Protein AF-A0A956A9C6-F1 (afdb_monomer)

Mean predicted aligned error: 15.11 Å

Secondary structure (DSSP, 8-state):
-HHHHTT--SSEEEEEEETTTTEEEEEEHHHHHHH-------TT----EEEEEEEETT-HHHHHHHHHHTT-EES-HHHHHHHHHTHHHHHHHHHHHH-SS---TTHHHHHH-HHHHHHHHHHHHHHTTS-TTTHHHHHHHHHHHHHHHHHHHHTT--HHHHHHHSS-HHHHHHHHHS-SSHHHHHHHTTTTTT-EEETTEEE--HHHHHHHHHHHHHHHHHHT-HHHHHHHHHHHHHHHHHHTTBHHHHHHHHT--------------------

Foldseek 3Di:
DVCVVVVVDDFFWKWKQWPVVLWIWIDTSVCCVPPNDDDDADVPDDTDIDDIDTGHPPDCLRVVLNVVCVGPTHNDPVLSSLCSVLVQLVVLLVCLLPDLDDDLPPSLCSNQNPVLSVQQVVQLVVLNPADSLLSSLSNLLSSLCSCALPNVVSSVPDPLSSLLRVEDPLLSVLLSHFDLDPVRSCVSCCVQQVFDDDPNFTFGHPSNQLNNLSSQLVSCCSVPNNVVSVVVSVQLVVLSVVQVRTPQSSCVSVVNHDPDPPPPDDDDPPDDDDD

pLDDT: mean 72.92, std 15.58, range [35.78, 95.31]

Radius of gyration: 27.61 Å; Cα contacts (8 Å, |Δi|>4): 360; chains: 1; bounding box: 86×33×90 Å

Nearest PDB structures (foldseek):
  9axf-assembly1_Q  TM=1.440E-01  e=8.342E+00  Homo sapiens

Structure (mmCIF, N/CA/C/O backbone):
data_AF-A0A956A9C6-F1
#
_entry.id   AF-A0A956A9C6-F1
#
loop_
_atom_site.group_PDB
_atom_site.id
_atom_site.type_symbol
_atom_site.label_atom_id
_atom_site.label_alt_id
_atom_site.label_comp_id
_atom_site.label_asym_id
_atom_site.label_entity_id
_atom_site.label_seq_id
_atom_site.pdbx_PDB_ins_code
_atom_site.Cartn_x
_atom_site.Cartn_y
_atom_site.Cartn_z
_atom_site.occupancy
_atom_site.B_iso_or_equiv
_atom_site.auth_seq_id
_atom_site.auth_comp_id
_atom_site.auth_asym_id
_atom_site.auth_atom_id
_atom_site.pdbx_PDB_model_num
ATOM 1 N N . PRO A 1 1 ? 16.034 4.009 -40.720 1.00 66.00 1 PRO A N 1
ATOM 2 C CA . PRO A 1 1 ? 16.070 2.988 -39.645 1.00 66.00 1 PRO A CA 1
ATOM 3 C C . PRO A 1 1 ? 14.788 3.086 -38.814 1.00 66.00 1 PRO A C 1
ATOM 5 O O . PRO A 1 1 ? 14.230 4.178 -38.748 1.00 66.00 1 PRO A O 1
ATOM 8 N N . LEU A 1 2 ? 14.301 1.990 -38.220 1.00 68.00 2 LEU A N 1
ATOM 9 C CA . LEU A 1 2 ? 13.090 2.009 -37.379 1.00 68.00 2 LEU A CA 1
ATOM 10 C C . LEU A 1 2 ? 13.224 3.008 -36.217 1.00 68.00 2 LEU A C 1
ATOM 12 O O . LEU A 1 2 ? 12.281 3.730 -35.917 1.00 68.00 2 LEU A O 1
ATOM 16 N N . ALA A 1 3 ? 14.422 3.093 -35.633 1.00 67.94 3 ALA A N 1
ATOM 17 C CA . ALA A 1 3 ? 14.747 4.034 -34.568 1.00 67.94 3 ALA A CA 1
ATOM 18 C C . ALA A 1 3 ? 14.573 5.504 -34.995 1.00 67.94 3 ALA A C 1
ATOM 20 O O . ALA A 1 3 ? 13.846 6.239 -34.336 1.00 67.94 3 ALA A O 1
ATOM 21 N N . ASP A 1 4 ? 15.135 5.906 -36.141 1.00 70.88 4 ASP A N 1
ATOM 22 C CA . ASP A 1 4 ? 15.010 7.280 -36.657 1.00 70.88 4 ASP A CA 1
ATOM 23 C C . ASP A 1 4 ? 13.560 7.654 -36.997 1.00 70.88 4 ASP A C 1
ATOM 25 O O . ASP A 1 4 ? 13.133 8.780 -36.761 1.00 70.88 4 ASP A O 1
ATOM 29 N N . ALA A 1 5 ? 12.784 6.705 -37.534 1.00 73.31 5 ALA A N 1
ATOM 30 C CA . ALA A 1 5 ? 11.383 6.927 -37.895 1.00 73.31 5 ALA A CA 1
ATOM 31 C C . ALA A 1 5 ? 10.466 7.089 -36.670 1.00 73.31 5 ALA A C 1
ATOM 33 O O . ALA A 1 5 ? 9.416 7.718 -36.771 1.00 73.31 5 ALA A O 1
ATOM 34 N N . LEU A 1 6 ? 10.864 6.523 -35.529 1.00 70.88 6 LEU A N 1
ATOM 35 C CA . LEU A 1 6 ? 10.133 6.577 -34.263 1.00 70.88 6 LEU A CA 1
ATOM 36 C C . LEU A 1 6 ? 10.730 7.591 -33.270 1.00 70.88 6 LEU A C 1
ATOM 38 O O . LEU A 1 6 ? 10.252 7.687 -32.144 1.00 70.88 6 LEU A O 1
ATOM 42 N N . GLY A 1 7 ? 11.770 8.337 -33.663 1.00 70.00 7 GLY A N 1
ATOM 43 C CA . GLY A 1 7 ? 12.455 9.290 -32.783 1.00 70.00 7 GLY A CA 1
ATOM 44 C C . GLY A 1 7 ? 13.178 8.639 -31.597 1.00 70.00 7 GLY A C 1
ATOM 45 O O . GLY A 1 7 ? 13.434 9.301 -30.596 1.00 70.00 7 GLY A O 1
ATOM 46 N N . LEU A 1 8 ? 13.501 7.346 -31.690 1.00 69.88 8 LEU A N 1
ATOM 47 C CA . LEU A 1 8 ? 14.145 6.559 -30.636 1.00 69.88 8 LEU A CA 1
ATOM 48 C C . LEU A 1 8 ? 15.664 6.778 -30.695 1.00 69.88 8 LEU A C 1
ATOM 50 O O . LEU A 1 8 ? 16.415 5.908 -31.131 1.00 69.88 8 LEU A O 1
ATOM 54 N N . GLY A 1 9 ? 16.114 7.978 -30.339 1.00 59.31 9 GLY A N 1
ATOM 55 C CA . GLY A 1 9 ? 17.533 8.330 -30.301 1.00 59.31 9 GLY A CA 1
ATOM 56 C C . GLY A 1 9 ? 18.092 8.258 -28.884 1.00 59.31 9 GLY A C 1
ATOM 57 O O . GLY A 1 9 ? 17.606 8.964 -28.008 1.00 59.31 9 GLY A O 1
ATOM 58 N N . GLY A 1 10 ? 19.141 7.458 -28.670 1.00 70.62 10 GLY A N 1
ATOM 59 C CA . GLY A 1 10 ? 19.944 7.498 -27.443 1.00 70.62 10 GLY A CA 1
ATOM 60 C C . GLY A 1 10 ? 20.235 6.140 -26.809 1.00 70.62 10 GLY A C 1
ATOM 61 O O . GLY A 1 10 ? 19.777 5.092 -27.270 1.00 70.62 10 GLY A O 1
ATOM 62 N N . ASP A 1 11 ? 21.014 6.182 -25.731 1.00 82.00 11 ASP A N 1
ATOM 63 C CA . ASP A 1 11 ? 21.209 5.054 -24.826 1.00 82.00 11 ASP A CA 1
ATOM 64 C C . ASP A 1 11 ? 20.029 5.012 -23.844 1.00 82.00 11 ASP A C 1
ATOM 66 O O . ASP A 1 11 ? 19.700 6.013 -23.207 1.00 82.00 11 ASP A O 1
ATOM 70 N N . GLY A 1 12 ? 19.339 3.870 -23.785 1.00 88.56 12 GLY A N 1
ATOM 71 C CA . GLY A 1 12 ? 18.100 3.723 -23.023 1.00 88.56 12 GLY A CA 1
ATOM 72 C C . GLY A 1 12 ? 17.277 2.506 -23.430 1.00 88.56 12 GLY A C 1
ATOM 73 O O . GLY A 1 12 ? 17.740 1.604 -24.145 1.00 88.56 12 GLY A O 1
ATOM 74 N N . PHE A 1 13 ? 16.028 2.509 -22.984 1.00 92.12 13 PHE A N 1
ATOM 75 C CA . PHE A 1 13 ? 15.029 1.495 -23.270 1.00 92.12 13 PHE A CA 1
ATOM 76 C C . PHE A 1 13 ? 13.861 2.073 -24.053 1.00 92.12 13 PHE A C 1
ATOM 78 O O . PHE A 1 13 ? 13.575 3.265 -24.046 1.00 92.12 13 PHE A O 1
ATOM 85 N N . VAL A 1 14 ? 13.164 1.184 -24.737 1.00 92.69 14 VAL A N 1
ATOM 86 C CA . VAL A 1 14 ? 11.902 1.458 -25.397 1.00 92.69 14 VAL A CA 1
ATOM 87 C C . VAL A 1 14 ? 10.876 0.546 -24.757 1.00 92.69 14 VAL A C 1
ATOM 89 O O . VAL A 1 14 ? 11.015 -0.681 -24.805 1.00 92.69 14 VAL A O 1
ATOM 92 N N . ALA A 1 15 ? 9.872 1.155 -24.140 1.00 93.81 15 ALA A N 1
ATOM 93 C CA . ALA A 1 15 ? 8.675 0.466 -23.708 1.00 93.81 15 ALA A CA 1
ATOM 94 C C . ALA A 1 15 ? 7.678 0.431 -24.863 1.00 93.81 15 ALA A C 1
ATOM 96 O O . ALA A 1 15 ? 7.426 1.444 -25.513 1.00 93.81 15 ALA A O 1
ATOM 97 N N . LEU A 1 16 ? 7.122 -0.744 -25.121 1.00 93.38 16 LEU A N 1
ATOM 98 C CA . LEU A 1 16 ? 6.116 -0.971 -26.151 1.00 93.38 16 LEU A CA 1
ATOM 99 C C . LEU A 1 16 ? 4.996 -1.831 -25.577 1.00 93.38 16 LEU A C 1
ATOM 101 O O . LEU A 1 16 ? 5.262 -2.838 -24.918 1.00 93.38 16 LEU A O 1
ATOM 105 N N . TYR A 1 17 ? 3.756 -1.430 -25.828 1.00 95.31 17 TYR A N 1
ATOM 106 C CA . TYR A 1 17 ? 2.580 -2.147 -25.361 1.00 95.31 17 TYR A CA 1
ATOM 107 C C . TYR A 1 17 ? 2.166 -3.197 -26.391 1.00 95.31 17 TYR A C 1
ATOM 109 O O . TYR A 1 17 ? 1.817 -2.866 -27.524 1.00 95.31 17 TYR A O 1
ATOM 117 N N . GLU A 1 18 ? 2.221 -4.474 -26.024 1.00 94.81 18 GLU A N 1
ATOM 118 C CA . GLU A 1 18 ? 1.712 -5.569 -26.844 1.00 94.81 18 GLU A CA 1
ATOM 119 C C . GLU A 1 18 ? 0.225 -5.770 -26.539 1.00 94.81 18 GLU A C 1
ATOM 121 O O . GLU A 1 18 ? -0.162 -6.221 -25.460 1.00 94.81 18 GLU A O 1
ATOM 126 N N . HIS A 1 19 ? -0.617 -5.394 -27.497 1.00 94.44 19 HIS A N 1
ATOM 127 C CA . HIS A 1 19 ? -2.057 -5.280 -27.306 1.00 94.44 19 HIS A CA 1
ATOM 128 C C . HIS A 1 19 ? -2.761 -6.635 -27.161 1.00 94.44 19 HIS A C 1
ATOM 130 O O . HIS A 1 19 ? -3.764 -6.723 -26.459 1.00 94.44 19 HIS A O 1
ATOM 136 N N . VAL A 1 20 ? -2.260 -7.696 -27.802 1.00 91.69 20 VAL A N 1
ATOM 137 C CA . VAL A 1 20 ? -2.923 -9.011 -27.788 1.00 91.69 20 VAL A CA 1
ATOM 138 C C . VAL A 1 20 ? -2.792 -9.692 -26.420 1.00 91.69 20 VAL A C 1
ATOM 140 O O . VAL A 1 20 ? -3.719 -10.362 -25.970 1.00 91.69 20 VAL A O 1
ATOM 143 N N . ARG A 1 21 ? -1.659 -9.504 -25.741 1.00 87.50 21 ARG A N 1
ATOM 144 C CA . ARG A 1 21 ? -1.340 -10.025 -24.404 1.00 87.50 21 ARG A CA 1
ATOM 145 C C . ARG A 1 21 ? -1.629 -9.011 -23.299 1.00 87.50 21 ARG A C 1
ATOM 147 O O . ARG A 1 21 ? -1.709 -9.392 -22.135 1.00 87.50 21 ARG A O 1
ATOM 154 N N . GLY A 1 22 ? -1.782 -7.738 -23.653 1.00 92.25 22 GLY A N 1
ATOM 155 C CA . GLY A 1 22 ? -1.997 -6.648 -22.710 1.00 92.25 22 GLY A CA 1
ATOM 156 C C . GLY A 1 22 ? -0.784 -6.393 -21.817 1.00 92.25 22 GLY A C 1
ATOM 157 O O . GLY A 1 22 ? -0.945 -6.135 -20.626 1.00 92.25 22 GLY A O 1
ATOM 158 N N . GLU A 1 23 ? 0.425 -6.517 -22.363 1.00 94.75 23 GLU A N 1
ATOM 159 C CA . GLU A 1 23 ? 1.684 -6.437 -21.617 1.00 94.75 23 GLU A CA 1
ATOM 160 C C . GLU A 1 23 ? 2.589 -5.335 -22.182 1.00 94.75 23 GLU A C 1
ATOM 162 O O . GLU A 1 23 ? 2.782 -5.215 -23.389 1.00 94.75 23 GLU A O 1
ATOM 167 N N . TRP A 1 24 ? 3.222 -4.576 -21.298 1.00 95.00 24 TRP A N 1
ATOM 168 C CA . TRP A 1 24 ? 4.357 -3.717 -21.599 1.00 95.00 24 TRP A CA 1
ATOM 169 C C . TRP A 1 24 ? 5.633 -4.531 -21.688 1.00 95.00 24 TRP A C 1
ATOM 171 O O . TRP A 1 24 ? 5.942 -5.324 -20.801 1.00 95.00 24 TRP A O 1
ATOM 181 N N . ILE A 1 25 ? 6.407 -4.299 -22.738 1.00 94.38 25 ILE A N 1
ATOM 182 C CA . ILE A 1 25 ? 7.670 -4.982 -22.988 1.00 94.38 25 ILE A CA 1
ATOM 183 C C . ILE A 1 25 ? 8.782 -3.938 -23.050 1.00 94.38 25 ILE A C 1
ATOM 185 O O . ILE A 1 25 ? 8.633 -2.913 -23.710 1.00 94.38 25 ILE A O 1
ATOM 189 N N . LEU A 1 26 ? 9.911 -4.224 -22.399 1.00 93.69 26 LEU A N 1
ATOM 190 C CA . LEU A 1 26 ? 11.115 -3.394 -22.462 1.00 93.69 26 LEU A CA 1
ATOM 191 C C . LEU A 1 26 ? 12.128 -3.974 -23.450 1.00 93.69 26 LEU A C 1
ATOM 193 O O . LEU A 1 26 ? 12.412 -5.178 -23.450 1.00 93.69 26 LEU A O 1
ATOM 197 N N . ARG A 1 27 ? 12.692 -3.115 -24.298 1.00 91.00 27 ARG A N 1
ATOM 198 C CA . ARG A 1 27 ? 13.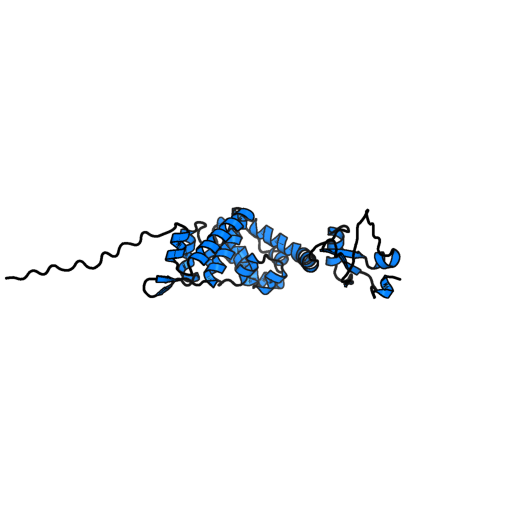786 -3.449 -25.220 1.00 91.00 27 ARG A CA 1
ATOM 199 C C . ARG A 1 27 ? 14.841 -2.362 -25.194 1.00 91.00 27 ARG A C 1
ATOM 201 O O . ARG A 1 27 ? 14.507 -1.192 -25.068 1.00 91.00 27 ARG A O 1
ATOM 208 N N . HIS A 1 28 ? 16.105 -2.730 -25.355 1.00 90.12 28 HIS A N 1
ATOM 209 C CA . HIS A 1 28 ? 17.155 -1.729 -25.499 1.00 90.12 28 HIS A CA 1
ATOM 210 C C . HIS A 1 28 ? 16.969 -0.950 -26.804 1.00 90.12 28 HIS A C 1
ATOM 212 O O . HIS A 1 28 ? 16.814 -1.546 -27.873 1.00 90.12 28 HIS A O 1
ATOM 218 N N . ALA A 1 29 ? 17.040 0.381 -26.730 1.00 89.56 29 ALA A N 1
ATOM 219 C CA . ALA A 1 29 ? 16.903 1.247 -27.900 1.00 89.56 29 ALA A CA 1
ATOM 220 C C . ALA A 1 29 ? 17.969 0.932 -28.963 1.00 89.56 29 ALA A C 1
ATOM 222 O O . ALA A 1 29 ? 17.653 0.812 -30.147 1.00 89.56 29 ALA A O 1
ATOM 223 N N . ARG A 1 30 ? 19.212 0.676 -28.529 1.00 86.75 30 ARG A N 1
ATOM 224 C CA . ARG A 1 30 ? 20.316 0.264 -29.408 1.00 86.75 30 ARG A CA 1
ATOM 225 C C . ARG A 1 30 ? 20.054 -1.078 -30.097 1.00 86.75 30 ARG A C 1
ATOM 227 O O . ARG A 1 30 ? 20.306 -1.210 -31.287 1.00 86.75 30 ARG A O 1
ATOM 234 N N . GLU A 1 31 ? 19.493 -2.058 -29.387 1.00 86.69 31 GLU A N 1
ATOM 235 C CA . GLU A 1 31 ? 19.146 -3.351 -29.991 1.00 86.69 31 GLU A CA 1
ATOM 236 C C . GLU A 1 31 ? 18.090 -3.185 -31.091 1.00 86.69 31 GLU A C 1
ATOM 238 O O . GLU A 1 31 ? 18.240 -3.746 -32.176 1.00 86.69 31 GLU A O 1
ATOM 243 N N . LEU A 1 32 ? 17.059 -2.369 -30.847 1.00 87.44 32 LEU A N 1
ATOM 244 C CA . LEU A 1 32 ? 16.031 -2.061 -31.845 1.00 87.44 32 LEU A CA 1
ATOM 245 C C . LEU A 1 32 ? 16.586 -1.275 -33.040 1.00 87.44 32 LEU A C 1
ATOM 247 O O . LEU A 1 32 ? 16.139 -1.495 -34.167 1.00 87.44 32 LEU A O 1
ATOM 251 N N . ALA A 1 33 ? 17.547 -0.377 -32.820 1.00 85.00 33 ALA A N 1
ATOM 252 C CA . ALA A 1 33 ? 18.197 0.378 -33.886 1.00 85.00 33 ALA A CA 1
ATOM 253 C C . ALA A 1 33 ? 19.072 -0.520 -34.777 1.00 85.00 33 ALA A C 1
ATOM 255 O O . ALA A 1 33 ? 18.975 -0.444 -36.003 1.00 85.00 33 ALA A O 1
ATOM 256 N N . ASP A 1 34 ? 19.869 -1.398 -34.161 1.00 85.31 34 ASP A N 1
ATOM 257 C CA . ASP A 1 34 ? 20.856 -2.232 -34.853 1.00 85.31 34 ASP A CA 1
ATOM 258 C C . ASP A 1 34 ? 20.237 -3.483 -35.492 1.00 85.31 34 ASP A C 1
ATOM 260 O O . ASP A 1 34 ? 20.638 -3.901 -36.579 1.00 85.31 34 ASP A O 1
ATOM 264 N N . ARG A 1 35 ? 19.276 -4.119 -34.809 1.00 85.94 35 ARG A N 1
ATOM 265 C CA . ARG A 1 35 ? 18.711 -5.427 -35.194 1.00 85.94 35 ARG A CA 1
ATOM 266 C C . ARG A 1 35 ? 17.241 -5.368 -35.600 1.00 85.94 35 ARG A C 1
ATOM 268 O O . ARG A 1 35 ? 16.720 -6.356 -36.117 1.00 85.94 35 ARG A O 1
ATOM 275 N N . GLY A 1 36 ? 16.581 -4.228 -35.403 1.00 85.50 36 GLY A N 1
ATOM 276 C CA . GLY A 1 36 ? 15.144 -4.093 -35.617 1.00 85.50 36 GLY A CA 1
ATOM 277 C C . GLY A 1 36 ? 14.313 -4.838 -34.569 1.00 85.50 36 GLY A C 1
ATOM 278 O O . GLY A 1 36 ? 14.825 -5.418 -33.612 1.00 85.50 36 GLY A O 1
ATOM 279 N N . LEU A 1 37 ? 12.993 -4.833 -34.757 1.00 86.56 37 LEU A N 1
ATOM 280 C CA . LEU A 1 37 ? 12.066 -5.576 -33.907 1.00 86.56 37 LEU A CA 1
ATOM 281 C C . LEU A 1 37 ? 11.939 -7.023 -34.403 1.00 86.56 37 LEU A C 1
ATOM 283 O O . LEU A 1 37 ? 11.365 -7.275 -35.463 1.00 86.56 37 LEU A O 1
ATOM 287 N N . HIS A 1 38 ? 12.440 -7.985 -33.625 1.00 84.19 38 HIS A N 1
ATOM 288 C CA . HIS A 1 38 ? 12.240 -9.403 -33.919 1.00 84.19 38 HIS A CA 1
ATOM 289 C C . HIS A 1 38 ? 10.884 -9.887 -33.398 1.00 84.19 38 HIS A C 1
ATOM 291 O O . HIS A 1 38 ? 10.614 -9.844 -32.196 1.00 84.19 38 HIS A O 1
ATOM 297 N N . VAL A 1 39 ? 10.056 -10.412 -34.300 1.00 84.06 39 VAL A N 1
ATOM 298 C CA . VAL A 1 39 ? 8.741 -10.971 -33.976 1.00 84.06 39 VAL A CA 1
ATOM 299 C C . VAL A 1 39 ? 8.681 -12.411 -34.472 1.00 84.06 39 VAL A C 1
ATOM 301 O O . VAL A 1 39 ? 8.917 -12.682 -35.648 1.00 84.06 39 VAL A O 1
ATOM 304 N N . ARG A 1 40 ? 8.354 -13.341 -33.572 1.00 85.06 40 ARG A N 1
ATOM 305 C CA . ARG A 1 40 ? 8.048 -14.732 -33.918 1.00 85.06 40 ARG A CA 1
ATOM 306 C C . ARG A 1 40 ? 6.552 -14.941 -33.754 1.00 85.06 40 ARG A C 1
ATOM 308 O O . ARG A 1 40 ? 6.033 -14.687 -32.672 1.00 85.06 40 ARG A O 1
ATOM 315 N N . LEU A 1 41 ? 5.903 -15.397 -34.818 1.00 89.25 41 LEU A N 1
ATOM 316 C CA . LEU A 1 41 ? 4.478 -15.703 -34.849 1.00 89.25 41 LEU A CA 1
ATOM 317 C C . LEU A 1 41 ? 4.294 -17.198 -35.107 1.00 89.25 41 LEU A C 1
ATOM 319 O O . LEU A 1 41 ? 4.935 -17.762 -35.998 1.00 89.25 41 LEU A O 1
ATOM 323 N N . GLY A 1 42 ? 3.437 -17.835 -34.320 1.00 88.81 42 GLY A N 1
ATOM 324 C CA . GLY A 1 42 ? 2.888 -19.152 -34.603 1.00 88.81 42 GLY A CA 1
ATOM 325 C C . GLY A 1 42 ? 1.746 -19.107 -35.629 1.00 88.81 42 GLY A C 1
ATOM 326 O O . GLY A 1 42 ? 1.382 -18.041 -36.135 1.00 88.81 42 GLY A O 1
ATOM 327 N N . PRO A 1 43 ? 1.148 -20.268 -35.953 1.00 89.56 43 PRO A N 1
ATOM 328 C CA . PRO A 1 43 ? -0.025 -20.334 -36.817 1.00 89.56 43 PRO A CA 1
ATOM 329 C C . PRO A 1 43 ? -1.180 -19.525 -36.218 1.00 89.56 43 PRO A C 1
ATOM 331 O O . PRO A 1 43 ? -1.542 -19.740 -35.064 1.00 89.56 43 PRO A O 1
ATOM 334 N N . TYR A 1 44 ? -1.766 -18.626 -37.014 1.00 89.38 44 TYR A N 1
ATOM 335 C CA . TYR A 1 44 ? -2.884 -17.759 -36.610 1.00 89.38 44 TYR A CA 1
ATOM 336 C C . TYR A 1 44 ? -2.580 -16.804 -35.440 1.00 89.38 44 TYR A C 1
ATOM 338 O O . TYR A 1 44 ? -3.504 -16.271 -34.831 1.00 89.38 44 TYR A O 1
ATOM 346 N N . GLU A 1 45 ? -1.303 -16.555 -35.134 1.00 91.19 45 GLU A N 1
ATOM 347 C CA . GLU A 1 45 ? -0.905 -15.573 -34.125 1.00 91.19 45 GLU A CA 1
ATOM 348 C C . GLU A 1 45 ? -0.817 -14.176 -34.751 1.00 91.19 45 GLU A C 1
ATOM 350 O O . GLU A 1 45 ? -0.213 -13.983 -35.808 1.00 91.19 45 GLU A O 1
ATOM 355 N N . ALA A 1 46 ? -1.396 -13.190 -34.071 1.00 90.19 46 ALA A N 1
ATOM 356 C CA . ALA A 1 46 ? -1.187 -11.778 -34.349 1.00 90.19 46 ALA A CA 1
ATOM 357 C C . ALA A 1 46 ? -0.443 -11.150 -33.171 1.00 90.19 46 ALA A C 1
ATOM 359 O O . ALA A 1 46 ? -0.649 -11.541 -32.024 1.00 90.19 46 ALA A O 1
ATOM 360 N N . ARG A 1 47 ? 0.408 -10.168 -33.462 1.00 91.69 47 ARG A N 1
ATOM 361 C CA . ARG A 1 47 ? 1.028 -9.308 -32.453 1.00 91.69 47 ARG A CA 1
ATOM 362 C C . ARG A 1 47 ? 0.901 -7.870 -32.890 1.00 91.69 47 ARG A C 1
ATOM 364 O O . ARG A 1 47 ? 1.157 -7.557 -34.054 1.00 91.69 47 ARG A O 1
ATOM 371 N N . VAL A 1 48 ? 0.494 -7.018 -31.964 1.00 92.88 48 VAL A N 1
ATOM 372 C CA . VAL A 1 48 ? 0.222 -5.608 -32.239 1.00 92.88 48 VAL A CA 1
ATOM 373 C C . VAL A 1 48 ? 0.929 -4.786 -31.176 1.00 92.88 48 VAL A C 1
ATOM 375 O O . VAL A 1 48 ? 0.614 -4.895 -29.998 1.00 92.88 48 VAL A O 1
ATOM 378 N N . TYR A 1 49 ? 1.894 -3.975 -31.607 1.00 92.69 49 TYR A N 1
ATOM 379 C CA . TYR A 1 49 ? 2.727 -3.163 -30.725 1.00 92.69 49 TYR A CA 1
ATOM 380 C C . TYR A 1 49 ? 2.343 -1.689 -30.834 1.00 92.69 49 TYR A C 1
ATOM 382 O O . TYR A 1 49 ? 2.504 -1.084 -31.896 1.00 92.69 49 TYR A O 1
ATOM 390 N N . LEU A 1 50 ? 1.853 -1.124 -29.736 1.00 92.19 50 LEU A N 1
ATOM 391 C CA . LEU A 1 50 ? 1.345 0.241 -29.615 1.00 92.19 50 LEU A CA 1
ATOM 392 C C . LEU A 1 50 ? 2.118 1.017 -28.538 1.00 92.19 50 LEU A C 1
ATOM 394 O O . LEU A 1 50 ? 2.999 0.468 -27.877 1.00 92.19 50 LEU A O 1
ATOM 398 N N . ASP A 1 51 ? 1.787 2.302 -28.396 1.00 91.25 51 ASP A N 1
ATOM 399 C CA . ASP A 1 51 ? 2.200 3.163 -27.279 1.00 91.25 51 ASP A CA 1
ATOM 400 C C . ASP A 1 51 ? 3.702 3.123 -26.972 1.00 91.25 51 ASP A C 1
ATOM 402 O O . ASP A 1 51 ? 4.130 2.893 -25.845 1.00 91.25 51 ASP A O 1
ATOM 406 N N . TRP A 1 52 ? 4.513 3.344 -28.005 1.00 90.75 52 TRP A N 1
ATOM 407 C CA . TRP A 1 52 ? 5.967 3.324 -27.902 1.00 90.75 52 TRP A CA 1
ATOM 408 C C . TRP A 1 52 ? 6.449 4.510 -27.064 1.00 90.75 52 TRP A C 1
ATOM 410 O O . TRP A 1 52 ? 6.135 5.661 -27.369 1.00 90.75 52 TRP A O 1
ATOM 420 N N . ARG A 1 53 ? 7.235 4.234 -26.023 1.00 89.75 53 ARG A N 1
ATOM 421 C CA . ARG A 1 53 ? 7.800 5.244 -25.120 1.00 89.75 53 ARG A CA 1
ATOM 422 C C . ARG A 1 53 ? 9.302 5.049 -25.015 1.00 89.75 53 ARG A C 1
ATOM 424 O O . ARG A 1 53 ? 9.766 3.936 -24.772 1.00 89.75 53 ARG A O 1
ATOM 431 N N . PHE A 1 54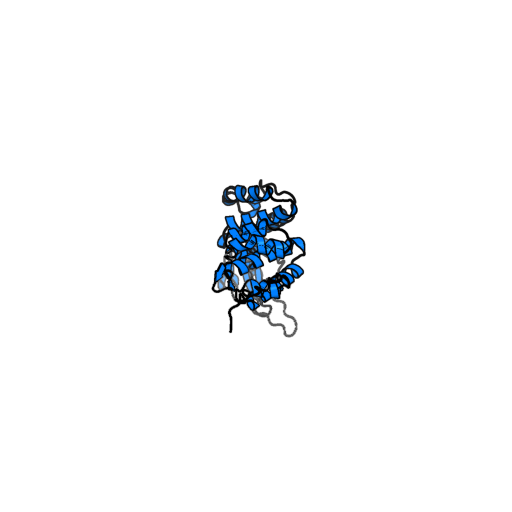 ? 10.055 6.127 -25.183 1.00 89.75 54 PHE A N 1
ATOM 432 C CA . PHE A 1 54 ? 11.486 6.126 -24.907 1.00 89.75 54 PHE A CA 1
ATOM 433 C C . PHE A 1 54 ? 11.727 6.379 -23.417 1.00 89.75 54 PHE A C 1
ATOM 435 O O . PHE A 1 54 ? 11.132 7.285 -22.837 1.00 89.75 54 PHE A O 1
ATOM 442 N N . LEU A 1 55 ? 12.592 5.567 -22.821 1.00 90.12 55 LEU A N 1
ATOM 443 C CA . LEU A 1 55 ? 12.998 5.614 -21.423 1.00 90.12 55 LEU A CA 1
ATOM 444 C C . LEU A 1 55 ? 14.518 5.827 -21.401 1.00 90.12 55 LEU A C 1
ATOM 446 O O . LEU A 1 55 ? 15.248 4.946 -21.866 1.00 90.12 55 LEU A O 1
ATOM 450 N N . PRO A 1 56 ? 15.015 6.986 -20.947 1.00 84.38 56 PRO A N 1
ATOM 451 C CA . PRO A 1 56 ? 16.441 7.274 -20.999 1.00 84.38 56 PRO A CA 1
ATOM 452 C C . PRO A 1 56 ? 17.245 6.400 -20.017 1.00 84.38 56 PRO A C 1
ATOM 454 O O . PRO A 1 56 ? 16.706 5.848 -19.061 1.00 84.38 56 PRO A O 1
ATOM 457 N N . ALA A 1 57 ? 18.540 6.209 -20.299 1.00 84.06 57 ALA A N 1
ATOM 458 C CA . ALA A 1 57 ? 19.446 5.376 -19.492 1.00 84.06 57 ALA A CA 1
ATOM 459 C C . ALA A 1 57 ? 20.004 6.061 -18.231 1.00 84.06 57 ALA A C 1
ATOM 461 O O . ALA A 1 57 ? 20.846 5.478 -17.558 1.00 84.06 57 ALA A O 1
ATOM 462 N N . ASP A 1 58 ? 19.601 7.296 -17.939 1.00 83.94 58 ASP A N 1
ATOM 463 C CA . ASP A 1 58 ? 20.006 8.027 -16.732 1.00 83.94 58 ASP A CA 1
ATOM 464 C C . ASP A 1 58 ? 19.383 7.458 -15.449 1.00 83.94 58 ASP A C 1
ATOM 466 O O . ASP A 1 58 ? 19.840 7.766 -14.350 1.00 83.94 58 ASP A O 1
ATOM 470 N N . ASP A 1 59 ? 18.384 6.592 -15.597 1.00 83.69 59 ASP A N 1
ATOM 471 C CA . ASP A 1 59 ? 17.717 5.892 -14.515 1.00 83.69 59 ASP A CA 1
ATOM 472 C C . ASP A 1 59 ? 18.014 4.381 -14.560 1.00 83.69 59 ASP A C 1
ATOM 474 O O . ASP A 1 59 ? 17.479 3.616 -15.376 1.00 83.69 59 ASP A O 1
ATOM 478 N N . ASP A 1 60 ? 18.877 3.945 -13.638 1.00 85.94 60 ASP A N 1
ATOM 479 C CA . ASP A 1 60 ? 19.309 2.553 -13.485 1.00 85.94 60 ASP A CA 1
ATOM 480 C C . ASP A 1 60 ? 18.145 1.588 -13.188 1.00 85.94 60 ASP A C 1
ATOM 482 O O . ASP A 1 60 ? 18.254 0.386 -13.468 1.00 85.94 60 ASP A O 1
ATOM 486 N N . ALA A 1 61 ? 17.007 2.080 -12.680 1.00 86.56 61 ALA A N 1
ATOM 487 C CA . ALA A 1 61 ? 15.850 1.240 -12.391 1.00 86.56 61 ALA A CA 1
ATOM 488 C C . ALA A 1 61 ? 15.255 0.626 -13.668 1.00 86.56 61 ALA A C 1
ATOM 490 O O . ALA A 1 61 ? 14.820 -0.527 -13.641 1.00 86.56 61 ALA A O 1
ATOM 491 N N . TRP A 1 62 ? 15.299 1.311 -14.817 1.00 91.44 62 TRP A N 1
ATOM 492 C CA . TRP A 1 62 ? 14.847 0.719 -16.085 1.00 91.44 62 TRP A CA 1
ATOM 493 C C . TRP A 1 62 ? 15.753 -0.418 -16.552 1.00 91.44 62 TRP A C 1
ATOM 495 O O . TRP A 1 62 ? 15.258 -1.438 -17.043 1.00 91.44 62 TRP A O 1
ATOM 505 N N . SER A 1 63 ? 17.065 -0.277 -16.346 1.00 90.69 63 SER A N 1
ATOM 506 C CA . SER A 1 63 ? 18.048 -1.325 -16.640 1.00 90.69 63 SER A CA 1
ATOM 507 C C . SER A 1 63 ? 17.808 -2.570 -15.799 1.00 90.69 63 SER A C 1
ATOM 509 O O . SER A 1 63 ? 17.758 -3.689 -16.319 1.00 90.69 63 SER A O 1
ATOM 511 N N . GLU A 1 64 ? 17.606 -2.378 -14.500 1.00 90.44 64 GLU A N 1
ATOM 512 C CA . GLU A 1 64 ? 17.328 -3.466 -13.573 1.00 90.44 64 GLU A CA 1
ATOM 513 C C . GLU A 1 64 ? 15.955 -4.109 -13.840 1.00 90.44 64 GLU A C 1
ATOM 515 O O . GLU A 1 64 ? 15.846 -5.339 -13.854 1.00 90.44 64 GLU A O 1
ATOM 520 N N . LEU A 1 65 ? 14.918 -3.321 -14.146 1.00 90.50 65 LEU A N 1
ATOM 521 C CA . LEU A 1 65 ? 13.598 -3.841 -14.508 1.00 90.50 65 LEU A CA 1
ATOM 522 C C . LEU A 1 65 ? 13.665 -4.690 -15.782 1.00 90.50 65 LEU A C 1
ATOM 524 O O . LEU A 1 65 ? 13.150 -5.808 -15.809 1.00 90.50 65 LEU A O 1
ATOM 528 N N . ALA A 1 66 ? 14.348 -4.209 -16.824 1.00 91.19 66 ALA A N 1
ATOM 529 C CA . ALA A 1 66 ? 14.542 -4.964 -18.059 1.00 91.19 66 ALA A CA 1
ATOM 530 C C . ALA A 1 66 ? 15.301 -6.280 -17.819 1.00 91.19 66 ALA A C 1
ATOM 532 O O . ALA A 1 66 ? 14.919 -7.323 -18.361 1.00 91.19 66 ALA A O 1
ATOM 533 N N . ARG A 1 67 ? 16.328 -6.257 -16.955 1.00 91.56 67 ARG A N 1
ATOM 534 C CA . ARG A 1 67 ? 17.068 -7.456 -16.536 1.00 91.56 67 ARG A CA 1
ATOM 535 C C . ARG A 1 67 ? 16.160 -8.460 -15.821 1.00 91.56 67 ARG A C 1
ATOM 537 O O . ARG A 1 67 ? 16.222 -9.645 -16.142 1.00 91.56 67 ARG A O 1
ATOM 544 N N . ARG A 1 68 ? 15.305 -8.009 -14.893 1.00 89.44 68 ARG A N 1
ATOM 545 C CA . ARG A 1 68 ? 14.350 -8.867 -14.160 1.00 89.44 68 ARG A CA 1
ATOM 546 C C . ARG A 1 68 ? 13.281 -9.469 -15.063 1.00 89.44 68 ARG A C 1
ATOM 548 O O . ARG A 1 68 ? 12.944 -10.637 -14.900 1.00 89.44 68 ARG A O 1
ATOM 555 N N . LEU A 1 69 ? 12.769 -8.694 -16.018 1.00 89.75 69 LEU A N 1
ATOM 556 C CA . LEU A 1 69 ? 11.768 -9.172 -16.971 1.00 89.75 69 LEU A CA 1
ATOM 557 C C . LEU A 1 69 ? 12.346 -10.194 -17.958 1.00 89.75 69 LEU A C 1
ATOM 559 O O . LEU A 1 69 ? 11.594 -10.998 -18.506 1.00 89.75 69 LEU A O 1
ATOM 563 N N . GLY A 1 70 ? 13.661 -10.176 -18.212 1.00 87.62 70 GLY A N 1
ATOM 564 C CA . GLY A 1 70 ? 14.331 -11.187 -19.038 1.00 87.62 70 GLY A CA 1
ATOM 565 C C . GLY A 1 70 ? 13.759 -11.298 -20.456 1.00 87.62 70 GLY A C 1
ATOM 566 O O . GLY A 1 70 ? 13.753 -12.375 -21.048 1.00 87.62 70 GLY A O 1
ATOM 567 N N . GLY A 1 71 ? 13.218 -10.199 -20.989 1.00 84.06 71 GLY A N 1
ATOM 568 C CA . GLY A 1 71 ? 12.549 -10.153 -22.290 1.00 84.06 71 GLY A CA 1
ATOM 569 C C . GLY A 1 71 ? 11.038 -10.431 -22.270 1.00 84.06 71 GLY A C 1
ATOM 570 O O . GLY A 1 71 ? 10.399 -10.225 -23.310 1.00 84.06 71 GLY A O 1
ATOM 571 N N . GLY A 1 72 ? 10.482 -10.837 -21.123 1.00 86.81 72 GLY A N 1
ATOM 572 C CA . GLY A 1 72 ? 9.045 -10.898 -20.844 1.00 86.81 72 GLY A CA 1
ATOM 573 C C . GLY A 1 72 ? 8.396 -9.515 -20.716 1.00 86.81 72 GLY A C 1
ATOM 574 O O . GLY A 1 72 ? 9.061 -8.489 -20.885 1.00 86.81 72 GLY A O 1
ATOM 575 N N . GLY A 1 73 ? 7.088 -9.498 -20.454 1.00 89.56 73 GLY A N 1
ATOM 576 C CA . GLY A 1 73 ? 6.303 -8.275 -20.303 1.00 89.56 73 GLY A CA 1
ATOM 577 C C . GLY A 1 73 ? 5.589 -8.171 -18.956 1.00 89.56 73 GLY A C 1
ATOM 578 O O . GLY A 1 73 ? 5.542 -9.133 -18.191 1.00 89.56 73 GLY A O 1
ATOM 579 N N . VAL A 1 74 ? 5.044 -6.990 -18.666 1.00 89.56 74 VAL A N 1
ATOM 580 C CA . VAL A 1 74 ? 4.287 -6.692 -17.443 1.00 89.56 74 VAL A CA 1
ATOM 581 C C . VAL A 1 74 ? 3.008 -5.929 -17.769 1.00 89.56 74 VAL A C 1
ATOM 583 O O . VAL A 1 74 ? 3.013 -5.056 -18.625 1.00 89.56 74 VAL A O 1
ATOM 586 N N . HIS A 1 75 ? 1.900 -6.227 -17.096 1.00 83.62 75 HIS A N 1
ATOM 587 C CA . HIS A 1 75 ? 0.616 -5.575 -17.393 1.00 83.62 75 HIS A CA 1
ATOM 588 C C . HIS A 1 75 ? 0.590 -4.077 -17.061 1.00 83.62 75 HIS A C 1
ATOM 590 O O . HIS A 1 75 ? -0.065 -3.304 -17.754 1.00 83.62 75 HIS A O 1
ATOM 596 N N . ASP A 1 76 ? 1.332 -3.663 -16.035 1.00 79.56 76 ASP A N 1
ATOM 597 C 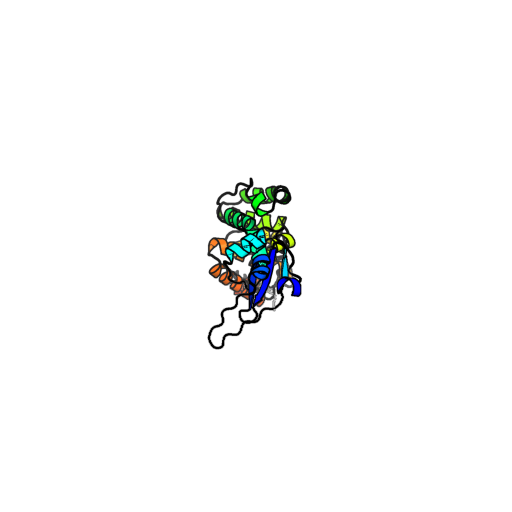CA . ASP A 1 76 ? 1.426 -2.274 -15.590 1.00 79.56 76 ASP A CA 1
ATOM 598 C C . ASP A 1 76 ? 2.900 -1.911 -15.381 1.00 79.56 76 ASP A C 1
ATOM 600 O O . ASP A 1 76 ? 3.546 -2.373 -14.434 1.00 79.56 76 ASP A O 1
ATOM 604 N N . LEU A 1 77 ? 3.436 -1.125 -16.316 1.00 84.12 77 LEU A N 1
ATOM 605 C CA . LEU A 1 77 ? 4.840 -0.732 -16.332 1.00 84.12 77 LEU A CA 1
ATOM 606 C C . LEU A 1 77 ? 5.181 0.221 -15.186 1.00 84.12 77 LEU A C 1
ATOM 608 O O . LEU A 1 77 ? 6.208 0.044 -14.533 1.00 84.12 77 LEU A O 1
ATOM 612 N N . ASP A 1 78 ? 4.309 1.192 -14.918 1.00 77.50 78 ASP A N 1
ATOM 613 C CA . ASP A 1 78 ? 4.539 2.212 -13.898 1.00 77.50 78 ASP A CA 1
ATOM 614 C C . ASP A 1 78 ? 4.506 1.579 -12.501 1.00 77.50 78 ASP A C 1
ATOM 616 O O . ASP A 1 78 ? 5.332 1.887 -11.641 1.00 77.50 78 ASP A O 1
ATOM 620 N N . ARG A 1 79 ? 3.601 0.617 -12.275 1.00 70.75 79 ARG A N 1
ATOM 621 C CA . ARG A 1 79 ? 3.580 -0.179 -11.041 1.00 70.75 79 ARG A CA 1
ATOM 622 C C . ARG A 1 79 ? 4.827 -1.045 -10.896 1.00 70.75 79 ARG A C 1
ATOM 624 O O . ARG A 1 79 ? 5.371 -1.126 -9.797 1.00 70.75 79 ARG A O 1
ATOM 631 N N . ALA A 1 80 ? 5.273 -1.701 -11.966 1.00 73.12 80 ALA A N 1
ATOM 632 C CA . ALA A 1 80 ? 6.474 -2.533 -11.930 1.00 73.12 80 ALA A CA 1
ATOM 633 C C . ALA A 1 80 ? 7.728 -1.714 -11.596 1.00 73.12 80 ALA A C 1
ATOM 635 O O . ALA A 1 80 ? 8.545 -2.145 -10.783 1.00 73.12 80 ALA A O 1
ATOM 636 N N . TYR A 1 81 ? 7.831 -0.517 -12.174 1.00 81.44 81 TYR A N 1
ATOM 637 C CA . TYR A 1 81 ? 8.873 0.453 -11.869 1.00 81.44 81 TYR A CA 1
ATOM 638 C C . TYR A 1 81 ? 8.830 0.891 -10.399 1.00 81.44 81 TYR A C 1
ATOM 640 O O . TYR A 1 81 ? 9.820 0.725 -9.690 1.00 81.44 81 TYR A O 1
ATOM 648 N N . ARG A 1 82 ? 7.668 1.341 -9.895 1.00 72.38 82 ARG A N 1
ATOM 649 C CA . ARG A 1 82 ? 7.508 1.725 -8.478 1.00 72.38 82 ARG A CA 1
ATOM 650 C C . ARG A 1 82 ? 7.909 0.591 -7.530 1.00 72.38 82 ARG A C 1
ATOM 652 O O . ARG A 1 82 ? 8.672 0.803 -6.597 1.00 72.38 82 ARG A O 1
ATOM 659 N N . LEU A 1 83 ? 7.457 -0.638 -7.785 1.00 62.09 83 LEU A N 1
ATOM 660 C CA . LEU A 1 83 ? 7.789 -1.795 -6.942 1.00 62.09 83 LEU A CA 1
ATOM 661 C C . LEU A 1 83 ? 9.285 -2.117 -6.897 1.00 62.09 83 LEU A C 1
ATOM 663 O O . LEU A 1 83 ? 9.752 -2.673 -5.899 1.00 62.09 83 LEU A O 1
ATOM 667 N N . LEU A 1 84 ? 10.006 -1.822 -7.980 1.00 74.50 84 LEU A N 1
ATOM 668 C CA . LEU A 1 84 ? 11.447 -1.992 -8.052 1.00 74.50 84 LEU A CA 1
ATOM 669 C C . LEU A 1 84 ? 12.171 -0.891 -7.274 1.00 74.50 84 LEU A C 1
ATOM 671 O O . LEU A 1 84 ? 13.007 -1.204 -6.431 1.00 74.50 84 LEU A O 1
ATOM 675 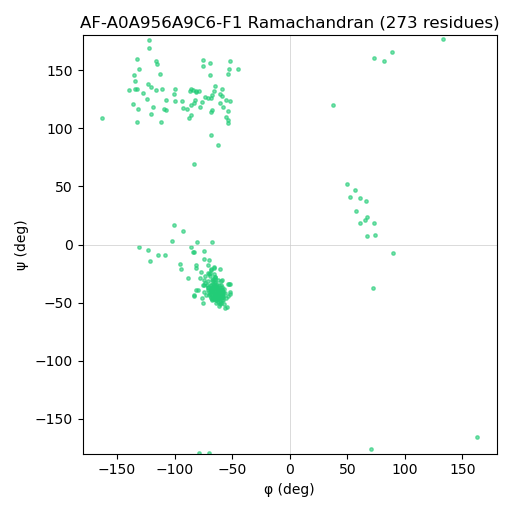N N . VAL A 1 85 ? 11.815 0.372 -7.519 1.00 73.69 85 VAL A N 1
ATOM 676 C CA . VAL A 1 85 ? 12.403 1.532 -6.828 1.00 73.69 85 VAL A CA 1
ATOM 677 C C . VAL A 1 85 ? 12.190 1.438 -5.314 1.00 73.69 85 VAL A C 1
ATOM 679 O O . VAL A 1 85 ? 13.106 1.708 -4.542 1.00 73.69 85 VAL A O 1
ATOM 682 N N . HIS A 1 86 ? 11.019 0.969 -4.878 1.00 65.75 86 HIS A N 1
ATOM 683 C CA . HIS A 1 86 ? 10.668 0.832 -3.461 1.00 65.75 86 HIS A CA 1
ATOM 684 C C . HIS A 1 86 ? 10.971 -0.550 -2.871 1.00 65.75 86 HIS A C 1
ATOM 686 O O . HIS A 1 86 ? 10.539 -0.861 -1.761 1.00 65.75 86 HIS A O 1
ATOM 692 N N . GLU A 1 87 ? 11.711 -1.412 -3.570 1.00 63.81 87 GLU A N 1
ATOM 693 C CA . GLU A 1 87 ? 12.089 -2.717 -3.026 1.00 63.81 87 GLU A CA 1
ATOM 694 C C . GLU A 1 87 ? 12.907 -2.634 -1.726 1.00 63.81 87 GLU A C 1
ATOM 696 O O . GLU A 1 87 ? 12.562 -3.377 -0.801 1.00 63.81 87 GLU A O 1
ATOM 701 N N . PRO A 1 88 ? 13.918 -1.749 -1.590 1.00 62.03 88 PRO A N 1
ATOM 702 C CA . PRO A 1 88 ? 14.649 -1.594 -0.333 1.00 62.03 88 PRO A CA 1
ATOM 703 C C . PRO A 1 88 ? 13.726 -1.195 0.821 1.00 62.03 88 PRO A C 1
ATOM 705 O O . PRO A 1 88 ? 13.771 -1.814 1.884 1.00 62.03 88 PRO A O 1
ATOM 708 N N . ALA A 1 89 ? 12.812 -0.252 0.569 1.00 58.84 89 ALA A N 1
ATOM 709 C CA . ALA A 1 89 ? 11.832 0.189 1.551 1.00 58.84 89 ALA A CA 1
ATOM 710 C C . ALA A 1 89 ? 10.882 -0.946 1.952 1.00 58.84 89 ALA A C 1
ATOM 712 O O . ALA A 1 89 ? 10.688 -1.217 3.133 1.00 58.84 89 ALA A O 1
ATOM 713 N N . ARG A 1 90 ? 10.355 -1.703 0.983 1.00 56.94 90 ARG A N 1
ATOM 714 C CA . ARG A 1 90 ? 9.503 -2.870 1.258 1.00 56.94 90 ARG A CA 1
ATOM 715 C C . ARG A 1 90 ? 10.243 -3.944 2.059 1.00 56.94 90 ARG A C 1
ATOM 717 O O . ARG A 1 90 ? 9.660 -4.544 2.958 1.00 56.94 90 ARG A O 1
ATOM 724 N N . ALA A 1 91 ? 11.509 -4.206 1.741 1.00 56.38 91 ALA A N 1
ATOM 725 C CA . ALA A 1 91 ? 12.326 -5.175 2.466 1.00 56.38 91 ALA A CA 1
ATOM 726 C C . ALA A 1 91 ? 12.577 -4.728 3.915 1.00 56.38 91 ALA A C 1
ATOM 728 O O . ALA A 1 91 ? 12.416 -5.534 4.832 1.00 56.38 91 ALA A O 1
ATOM 729 N N . ALA A 1 92 ? 12.894 -3.448 4.126 1.00 59.12 92 ALA A N 1
ATOM 730 C CA . ALA A 1 92 ? 13.033 -2.859 5.454 1.00 59.12 92 ALA A CA 1
ATOM 731 C C . ALA A 1 92 ? 11.709 -2.901 6.236 1.00 59.12 92 ALA A C 1
ATOM 733 O O . ALA A 1 92 ? 11.702 -3.256 7.412 1.00 59.12 92 ALA A O 1
ATOM 734 N N . PHE A 1 93 ? 10.576 -2.654 5.573 1.00 57.78 93 PHE A N 1
ATOM 735 C CA . PHE A 1 93 ? 9.246 -2.716 6.181 1.00 57.78 93 PHE A CA 1
ATOM 736 C C . PHE A 1 93 ? 8.912 -4.134 6.649 1.00 57.78 93 PHE A C 1
ATOM 738 O O . PHE A 1 93 ? 8.518 -4.344 7.792 1.00 57.78 93 PHE A O 1
ATOM 745 N N . LEU A 1 94 ? 9.129 -5.138 5.796 1.00 51.91 94 LEU A N 1
ATOM 746 C CA . LEU A 1 94 ? 8.904 -6.540 6.154 1.00 51.91 94 LEU A CA 1
ATOM 747 C C . LEU A 1 94 ? 9.853 -7.008 7.263 1.00 51.91 94 LEU A C 1
ATOM 749 O O . LEU A 1 94 ? 9.441 -7.758 8.145 1.00 51.91 94 LEU A O 1
ATOM 753 N N . LYS A 1 95 ? 11.105 -6.536 7.262 1.00 59.19 95 LYS A N 1
ATOM 754 C CA . LYS A 1 95 ? 12.058 -6.782 8.351 1.00 59.19 95 LYS A CA 1
ATOM 755 C C . LYS A 1 95 ? 11.574 -6.152 9.661 1.00 59.19 95 LYS A C 1
ATOM 757 O O . LYS A 1 95 ? 11.598 -6.821 10.688 1.00 59.19 95 LYS A O 1
ATOM 762 N N . MET A 1 96 ? 11.072 -4.917 9.619 1.00 63.19 96 MET A N 1
ATOM 763 C CA . MET A 1 96 ? 10.474 -4.222 10.765 1.00 63.19 96 MET A CA 1
ATOM 764 C C . MET A 1 96 ? 9.261 -4.964 11.325 1.00 63.19 96 MET A C 1
ATOM 766 O O . MET A 1 96 ? 9.092 -5.030 12.541 1.00 63.19 96 MET A O 1
ATOM 770 N N . LEU A 1 97 ? 8.430 -5.532 10.453 1.00 54.88 97 LEU A N 1
ATOM 771 C CA . LEU A 1 97 ? 7.261 -6.315 10.840 1.00 54.88 97 LEU A CA 1
ATOM 772 C C . LEU A 1 97 ? 7.635 -7.674 11.445 1.00 54.88 97 LEU A C 1
ATOM 774 O O . LEU A 1 97 ? 7.021 -8.105 12.415 1.00 54.88 97 LEU A O 1
ATOM 778 N N . ALA A 1 98 ? 8.651 -8.343 10.900 1.00 52.09 98 ALA A N 1
ATOM 779 C CA . ALA A 1 98 ? 9.070 -9.667 11.354 1.00 52.09 98 ALA A CA 1
ATOM 780 C C . ALA A 1 98 ? 9.965 -9.637 12.608 1.00 52.09 98 ALA A C 1
ATOM 782 O O . ALA A 1 98 ? 10.121 -10.658 13.281 1.00 52.09 98 ALA A O 1
ATOM 783 N N . ALA A 1 99 ? 10.596 -8.500 12.915 1.00 59.56 99 ALA A N 1
ATOM 784 C CA . ALA A 1 99 ? 11.554 -8.409 14.007 1.00 59.56 99 ALA A CA 1
ATOM 785 C C . ALA A 1 99 ? 10.862 -8.238 15.379 1.00 59.56 99 ALA A C 1
ATOM 787 O O . ALA A 1 99 ? 10.043 -7.332 15.550 1.00 59.56 99 ALA A O 1
ATOM 788 N N . PRO A 1 100 ? 11.223 -9.029 16.409 1.00 54.78 100 PRO A N 1
ATOM 789 C CA . PRO A 1 100 ? 10.707 -8.829 17.770 1.00 54.78 100 PRO A CA 1
ATOM 790 C C . PRO A 1 100 ? 11.175 -7.498 18.388 1.00 54.78 100 PRO A C 1
ATOM 792 O O . PRO A 1 100 ? 10.494 -6.930 19.238 1.00 54.78 100 PRO A O 1
ATOM 795 N N . THR A 1 101 ? 12.311 -6.984 17.920 1.00 60.47 101 THR A N 1
ATOM 796 C CA . THR A 1 101 ? 12.887 -5.672 18.238 1.00 60.47 101 THR A CA 1
ATOM 797 C C . THR A 1 101 ? 13.463 -5.083 16.960 1.00 60.47 101 THR A C 1
ATOM 799 O O . THR A 1 101 ? 14.161 -5.794 16.236 1.00 60.47 101 THR A O 1
ATOM 802 N N . PHE A 1 102 ? 13.173 -3.817 16.677 1.00 64.50 102 PHE A N 1
ATOM 803 C CA . PHE A 1 102 ? 13.662 -3.133 15.484 1.00 64.50 102 PHE A CA 1
ATOM 804 C C . PHE A 1 102 ? 14.703 -2.092 15.887 1.00 64.50 102 PHE A C 1
ATOM 806 O O . PHE A 1 102 ? 14.398 -1.161 16.629 1.00 64.50 102 PHE A O 1
ATOM 813 N N . GLU A 1 103 ? 15.942 -2.263 15.432 1.00 62.88 103 GLU A N 1
ATOM 814 C CA . GLU A 1 103 ? 16.967 -1.239 15.621 1.00 62.88 103 GLU A CA 1
ATOM 815 C C . GLU A 1 103 ? 16.723 -0.130 14.599 1.00 62.88 103 GLU A C 1
ATOM 817 O O . GLU A 1 103 ? 16.726 -0.369 13.395 1.00 62.88 103 GLU A O 1
ATOM 822 N N . ALA A 1 104 ? 16.458 1.080 15.092 1.00 59.41 104 ALA A N 1
ATOM 823 C CA . ALA A 1 104 ? 16.118 2.223 14.253 1.00 59.41 104 ALA A CA 1
ATOM 824 C C . ALA A 1 104 ? 17.280 2.672 13.343 1.00 59.41 104 ALA A C 1
ATOM 826 O O . ALA A 1 104 ? 17.047 3.344 12.341 1.00 59.41 104 ALA A O 1
ATOM 827 N N . ASP A 1 105 ? 18.516 2.285 13.662 1.00 62.31 105 ASP A N 1
ATOM 828 C CA . ASP A 1 105 ? 19.701 2.684 12.908 1.00 62.31 105 ASP A CA 1
ATOM 829 C C . ASP A 1 105 ? 19.789 1.947 11.558 1.00 62.31 105 ASP A C 1
ATOM 831 O O . ASP A 1 105 ? 19.742 0.718 11.485 1.00 62.31 105 ASP A O 1
ATOM 835 N N . GLY A 1 106 ? 19.932 2.705 10.465 1.00 62.06 106 GLY A N 1
ATOM 836 C CA . GLY A 1 106 ? 20.123 2.212 9.092 1.00 62.06 106 GLY A CA 1
ATOM 837 C C . GLY A 1 106 ? 18.890 1.579 8.428 1.00 62.06 106 GLY A C 1
ATOM 838 O O . GLY A 1 106 ? 18.665 1.793 7.237 1.00 62.06 106 GLY A O 1
ATOM 839 N N . ASP A 1 107 ? 18.060 0.841 9.170 1.00 65.69 107 ASP A N 1
ATOM 840 C CA . ASP A 1 107 ? 16.841 0.225 8.630 1.00 65.69 107 ASP A CA 1
ATOM 841 C C . ASP A 1 107 ? 15.725 1.263 8.385 1.00 65.69 107 ASP A C 1
ATOM 843 O O . ASP A 1 107 ? 14.985 1.124 7.410 1.00 65.69 107 ASP A O 1
ATOM 847 N N . LEU A 1 108 ? 15.615 2.326 9.201 1.00 67.00 108 LEU A N 1
ATOM 848 C CA . LEU A 1 108 ? 14.705 3.450 8.915 1.00 67.00 108 LEU A CA 1
ATOM 849 C C . LEU A 1 108 ? 15.169 4.254 7.695 1.00 67.00 108 LEU A C 1
ATOM 851 O O . LEU A 1 108 ? 14.342 4.610 6.860 1.00 67.00 108 LEU A O 1
ATOM 855 N N . ASP A 1 109 ? 16.474 4.485 7.544 1.00 66.38 109 ASP A N 1
ATOM 856 C CA . ASP A 1 109 ? 17.022 5.184 6.375 1.00 66.38 109 ASP A CA 1
ATOM 857 C C . ASP A 1 109 ? 16.702 4.428 5.080 1.00 66.38 109 ASP A C 1
ATOM 859 O O . ASP A 1 109 ? 16.330 5.029 4.075 1.00 66.38 109 ASP A O 1
ATOM 863 N N . ALA A 1 110 ? 16.786 3.095 5.108 1.00 62.00 110 ALA A N 1
ATOM 864 C CA . ALA A 1 110 ? 16.397 2.248 3.983 1.00 62.00 110 ALA A CA 1
ATOM 865 C C . ALA A 1 110 ? 14.877 2.242 3.726 1.00 62.00 110 ALA A C 1
ATOM 867 O O . ALA A 1 110 ? 14.446 1.996 2.598 1.00 62.00 110 ALA A O 1
ATOM 868 N N . LEU A 1 111 ? 14.074 2.490 4.764 1.00 63.84 111 LEU A N 1
ATOM 869 C CA . LEU A 1 111 ? 12.614 2.457 4.727 1.00 63.84 111 LEU A CA 1
ATOM 870 C C . LEU A 1 111 ? 12.001 3.758 4.213 1.00 63.84 111 LEU A C 1
ATOM 872 O O . LEU A 1 111 ? 11.063 3.716 3.423 1.00 63.84 111 LEU A O 1
ATOM 876 N N . VAL A 1 112 ? 12.512 4.898 4.676 1.00 63.19 112 VAL A N 1
ATOM 877 C CA . VAL A 1 112 ? 11.897 6.214 4.455 1.00 63.19 112 VAL A CA 1
ATOM 878 C C . VAL A 1 112 ? 12.882 7.275 3.945 1.00 63.19 112 VAL A C 1
ATOM 880 O O . VAL A 1 112 ? 12.474 8.396 3.649 1.00 63.19 112 VAL A O 1
ATOM 883 N N . GLY A 1 113 ? 14.167 6.933 3.801 1.00 64.69 113 GLY A N 1
ATOM 884 C CA . GLY A 1 113 ? 15.244 7.874 3.489 1.00 64.69 113 GLY A CA 1
ATOM 885 C C . GLY A 1 113 ? 15.758 8.618 4.731 1.00 64.69 113 GLY A C 1
ATOM 886 O O . GLY A 1 113 ? 15.025 8.749 5.710 1.00 64.69 113 GLY A O 1
ATOM 887 N N . PRO A 1 114 ? 16.996 9.147 4.707 1.00 65.50 114 PRO A N 1
ATOM 888 C CA . PRO A 1 114 ? 17.648 9.723 5.890 1.00 65.50 114 PRO A CA 1
ATOM 889 C C . PRO A 1 114 ? 16.912 10.947 6.459 1.00 65.50 114 PRO A C 1
ATOM 891 O O . PRO A 1 114 ? 16.738 11.066 7.670 1.00 65.50 114 PRO A O 1
ATOM 894 N N . ASP A 1 115 ? 16.402 11.826 5.591 1.00 64.38 115 ASP A N 1
ATOM 895 C CA . ASP A 1 115 ? 15.700 13.048 6.010 1.00 64.38 115 ASP A CA 1
ATOM 896 C C . ASP A 1 115 ? 14.374 12.747 6.730 1.00 64.38 115 ASP A C 1
ATOM 898 O O . ASP A 1 115 ? 13.939 13.476 7.626 1.00 64.38 115 ASP A O 1
ATOM 902 N N . LEU A 1 116 ? 13.697 11.674 6.318 1.00 63.53 116 LEU A N 1
ATOM 903 C CA . LEU A 1 116 ? 12.426 11.260 6.901 1.00 63.53 116 LEU A CA 1
ATOM 904 C C . LEU A 1 116 ? 12.655 10.327 8.096 1.00 63.53 116 LEU A C 1
ATOM 906 O O . LEU A 1 116 ? 11.877 10.357 9.047 1.00 63.53 116 LEU A O 1
ATOM 910 N N . ALA A 1 117 ? 13.750 9.567 8.101 1.00 69.75 117 ALA A N 1
ATOM 911 C CA . ALA A 1 117 ? 14.132 8.680 9.190 1.00 69.75 117 ALA A CA 1
ATOM 912 C C . ALA A 1 117 ? 14.316 9.443 10.504 1.00 69.75 117 ALA A C 1
ATOM 914 O O . ALA A 1 117 ? 13.748 9.040 11.517 1.00 69.75 117 ALA A O 1
ATOM 915 N N . GLU A 1 118 ? 14.997 10.594 10.482 1.00 72.25 118 GLU A N 1
ATOM 916 C CA . GLU A 1 118 ? 15.173 11.442 11.671 1.00 72.25 118 GLU A CA 1
ATOM 917 C C . GLU A 1 118 ? 13.827 11.904 12.259 1.00 72.25 118 GLU A C 1
ATOM 919 O O . GLU A 1 118 ? 13.646 11.964 13.476 1.00 72.25 118 GLU A O 1
ATOM 924 N N . ARG A 1 119 ? 12.844 12.181 11.395 1.00 66.88 119 ARG A N 1
ATOM 925 C CA . ARG A 1 119 ? 11.506 12.632 11.803 1.00 66.88 119 ARG A CA 1
ATOM 926 C C . ARG A 1 119 ? 10.645 11.509 12.374 1.00 66.88 119 ARG A C 1
ATOM 928 O O . ARG A 1 119 ? 9.828 11.769 13.252 1.00 66.88 119 ARG A O 1
ATOM 935 N N . VAL A 1 120 ? 10.793 10.293 11.852 1.00 69.44 120 VAL A N 1
ATOM 936 C CA . VAL A 1 120 ? 9.934 9.141 12.176 1.00 69.44 120 VAL A CA 1
ATOM 937 C C . VAL A 1 120 ? 10.526 8.281 13.303 1.00 69.44 120 VAL A C 1
ATOM 939 O O . VAL A 1 120 ? 9.788 7.586 14.005 1.00 69.44 120 VAL A O 1
ATOM 942 N N . ALA A 1 121 ? 11.839 8.365 13.542 1.00 75.38 121 ALA A N 1
ATOM 943 C CA . ALA A 1 121 ? 12.537 7.623 14.591 1.00 75.38 121 ALA A CA 1
ATOM 944 C C . ALA A 1 121 ? 11.910 7.757 15.998 1.00 75.38 121 ALA A C 1
ATOM 946 O O . ALA A 1 121 ? 11.763 6.724 16.655 1.00 75.38 121 ALA A O 1
ATOM 947 N N . PRO A 1 122 ? 11.465 8.945 16.470 1.00 76.56 122 PRO A N 1
ATOM 948 C CA . PRO A 1 122 ? 10.792 9.064 17.766 1.00 76.56 122 PRO A CA 1
ATOM 949 C C . PRO A 1 122 ? 9.509 8.226 17.838 1.00 76.56 122 PRO A C 1
ATOM 951 O O . PRO A 1 122 ? 9.291 7.506 18.809 1.00 76.56 122 PRO A O 1
ATOM 954 N N . SER A 1 123 ? 8.699 8.251 16.777 1.00 68.50 123 SER A N 1
ATOM 955 C CA . SER A 1 123 ? 7.438 7.510 16.704 1.00 68.50 123 SER A CA 1
ATOM 956 C C . SER A 1 123 ? 7.663 5.995 16.643 1.00 68.50 123 SER A C 1
ATOM 958 O O . SER A 1 123 ? 6.899 5.226 17.220 1.00 68.50 123 SER A O 1
ATOM 960 N N . VAL A 1 124 ? 8.735 5.536 15.992 1.00 71.44 124 VAL A N 1
ATOM 961 C CA . VAL A 1 124 ? 9.115 4.112 15.991 1.00 71.44 124 VAL A CA 1
ATOM 962 C C . VAL A 1 124 ? 9.655 3.680 17.359 1.00 71.44 124 VAL A C 1
ATOM 964 O O . VAL A 1 124 ? 9.336 2.584 17.815 1.00 71.44 124 VAL A O 1
ATOM 967 N N . ALA A 1 125 ? 10.407 4.542 18.050 1.00 76.44 125 ALA A N 1
ATOM 968 C CA . ALA A 1 125 ? 10.927 4.266 19.389 1.00 76.44 125 ALA A CA 1
ATOM 969 C C . ALA A 1 125 ? 9.814 4.151 20.447 1.00 76.44 125 ALA A C 1
ATOM 971 O O . ALA A 1 125 ? 9.885 3.290 21.322 1.00 76.44 125 ALA A O 1
ATOM 972 N N . GLU A 1 126 ? 8.756 4.960 20.352 1.00 71.38 126 GLU A N 1
ATOM 973 C CA . GLU A 1 126 ? 7.579 4.853 21.229 1.00 71.38 126 GLU A CA 1
ATOM 974 C C . GLU A 1 126 ? 6.897 3.480 21.130 1.00 71.38 126 GLU A C 1
ATOM 976 O O . GLU A 1 126 ? 6.439 2.937 22.137 1.00 71.38 126 GLU A O 1
ATOM 981 N N . ALA A 1 127 ? 6.893 2.862 19.946 1.00 70.62 127 ALA A N 1
ATOM 982 C CA . ALA A 1 127 ? 6.323 1.531 19.760 1.00 70.62 127 ALA A CA 1
ATOM 983 C C . ALA A 1 127 ? 7.118 0.416 20.470 1.00 70.62 127 ALA A C 1
ATOM 985 O O . ALA A 1 127 ? 6.548 -0.631 20.773 1.00 70.62 127 ALA A O 1
ATOM 986 N N . GLU A 1 128 ? 8.401 0.621 20.792 1.00 72.38 128 GLU A N 1
ATOM 987 C CA . GLU A 1 128 ? 9.195 -0.350 21.565 1.00 72.38 128 GLU A CA 1
ATOM 988 C C . GLU A 1 128 ? 8.774 -0.424 23.042 1.00 72.38 128 GLU A C 1
ATOM 990 O O . GLU A 1 128 ? 9.065 -1.412 23.724 1.00 72.38 128 GLU A O 1
ATOM 995 N N . ALA A 1 129 ? 8.044 0.581 23.541 1.00 75.88 129 ALA A N 1
ATOM 996 C CA . ALA A 1 129 ? 7.456 0.553 24.878 1.00 75.88 129 ALA A CA 1
ATOM 997 C C . ALA A 1 129 ? 6.232 -0.380 24.979 1.00 75.88 129 ALA A C 1
ATOM 999 O O . ALA A 1 129 ? 5.794 -0.691 26.088 1.00 75.88 129 ALA A O 1
ATOM 1000 N N . LEU A 1 130 ? 5.691 -0.850 23.848 1.00 65.94 130 LEU A N 1
ATOM 1001 C CA . LEU A 1 130 ? 4.540 -1.752 23.816 1.00 65.94 130 LEU A CA 1
ATOM 1002 C C . LEU A 1 130 ? 4.908 -3.194 24.217 1.00 65.94 130 LEU A C 1
ATOM 1004 O O . LEU A 1 130 ? 6.080 -3.598 24.128 1.00 65.94 130 LEU A O 1
ATOM 1008 N N . PRO A 1 131 ? 3.920 -4.006 24.649 1.00 66.50 131 PRO A N 1
ATOM 1009 C CA . PRO A 1 131 ? 4.103 -5.442 24.837 1.00 66.50 131 PRO A CA 1
ATOM 1010 C C . PRO A 1 131 ? 4.661 -6.098 23.571 1.00 66.50 131 PRO A C 1
ATOM 1012 O O . PRO A 1 131 ? 4.343 -5.685 22.462 1.00 66.50 131 PRO A O 1
ATOM 1015 N N . GLN A 1 132 ? 5.486 -7.139 23.721 1.00 62.41 132 GLN A N 1
ATOM 1016 C CA . GLN A 1 132 ? 6.226 -7.752 22.606 1.00 62.41 132 GLN A CA 1
ATOM 1017 C C . GLN A 1 132 ? 5.335 -8.173 21.420 1.00 62.41 132 GLN A C 1
ATOM 1019 O O . GLN A 1 132 ? 5.777 -8.069 20.279 1.00 62.41 132 GLN A O 1
ATOM 1024 N N . GLY A 1 133 ? 4.096 -8.609 21.679 1.00 55.34 133 GLY A N 1
ATOM 1025 C CA . GLY A 1 133 ? 3.128 -8.971 20.635 1.00 55.34 133 GLY A CA 1
ATOM 1026 C C . GLY A 1 133 ? 2.617 -7.789 19.804 1.00 55.34 133 GLY A C 1
ATOM 1027 O O . GLY A 1 133 ? 2.202 -7.985 18.670 1.00 55.34 133 GLY A O 1
ATOM 1028 N N . ASP A 1 134 ? 2.716 -6.563 20.321 1.00 60.41 134 ASP A N 1
ATOM 1029 C CA . ASP A 1 134 ? 2.107 -5.370 19.725 1.00 60.41 134 ASP A CA 1
ATOM 1030 C C . ASP A 1 134 ? 3.141 -4.415 19.101 1.00 60.41 134 ASP A C 1
ATOM 1032 O O . ASP A 1 134 ? 2.786 -3.484 18.378 1.00 60.41 134 ASP A O 1
ATOM 1036 N N . ARG A 1 135 ? 4.444 -4.647 19.317 1.00 69.75 135 ARG A N 1
ATOM 1037 C CA . ARG A 1 135 ? 5.517 -3.746 18.848 1.00 69.75 135 ARG A CA 1
ATOM 1038 C C . ARG A 1 135 ? 5.589 -3.630 17.332 1.00 69.75 135 ARG A C 1
ATOM 1040 O O . ARG A 1 135 ? 5.689 -2.525 16.811 1.00 69.75 135 ARG A O 1
ATOM 1047 N N . ALA A 1 136 ? 5.536 -4.751 16.614 1.00 62.84 136 ALA A N 1
ATOM 1048 C CA . ALA A 1 136 ? 5.621 -4.758 15.151 1.00 62.84 136 ALA A CA 1
ATOM 1049 C C . ALA A 1 136 ? 4.485 -3.953 14.513 1.00 62.84 136 ALA A C 1
ATOM 1051 O O . ALA A 1 136 ? 4.714 -3.127 13.627 1.00 62.84 136 ALA A O 1
ATOM 1052 N N . PHE A 1 137 ? 3.275 -4.145 15.032 1.00 62.50 137 PHE A N 1
ATOM 1053 C CA . PHE A 1 137 ? 2.091 -3.437 14.581 1.00 62.50 137 PHE A CA 1
ATOM 1054 C C . PHE A 1 137 ? 2.119 -1.956 14.984 1.00 62.50 137 PHE A C 1
ATOM 1056 O O . PHE A 1 137 ? 1.883 -1.077 14.155 1.00 62.50 137 PHE A O 1
ATOM 1063 N N . GLY A 1 138 ? 2.519 -1.663 16.223 1.00 65.31 138 GLY A N 1
ATOM 1064 C CA . GLY A 1 138 ? 2.700 -0.301 16.711 1.00 65.31 138 GLY A CA 1
ATOM 1065 C C . GLY A 1 138 ? 3.763 0.493 15.950 1.00 65.31 138 GLY A C 1
ATOM 1066 O O . GLY A 1 138 ? 3.572 1.691 15.744 1.00 65.31 138 GLY A O 1
ATOM 1067 N N . ARG A 1 139 ? 4.848 -0.149 15.494 1.00 71.69 139 ARG A N 1
ATOM 1068 C CA . ARG A 1 139 ? 5.854 0.475 14.618 1.00 71.69 139 ARG A CA 1
ATOM 1069 C C . ARG A 1 139 ? 5.271 0.772 13.245 1.00 71.69 139 ARG A C 1
ATOM 1071 O O . ARG A 1 139 ? 5.418 1.888 12.760 1.00 71.69 139 ARG A O 1
ATOM 1078 N N . ALA A 1 140 ? 4.581 -0.196 12.640 1.00 65.88 140 ALA A N 1
ATOM 1079 C CA . ALA A 1 140 ? 3.980 -0.033 11.320 1.00 65.88 140 ALA A CA 1
ATOM 1080 C C . ALA A 1 140 ? 2.975 1.121 11.285 1.00 65.88 140 ALA A C 1
ATOM 1082 O O . ALA A 1 140 ? 3.075 1.982 10.417 1.00 65.88 140 ALA A O 1
ATOM 1083 N N . LEU A 1 141 ? 2.066 1.187 12.260 1.00 63.84 141 LEU A N 1
ATOM 1084 C CA . LEU A 1 141 ? 1.055 2.241 12.334 1.00 63.84 141 LEU A CA 1
ATOM 1085 C C . LEU A 1 141 ? 1.645 3.626 12.593 1.00 63.84 141 LEU A C 1
ATOM 1087 O O . LEU A 1 141 ? 1.221 4.594 11.968 1.00 63.84 141 LEU A O 1
ATOM 1091 N N . ARG A 1 142 ? 2.647 3.732 13.470 1.00 67.88 142 ARG A N 1
ATOM 1092 C CA . ARG A 1 142 ? 3.304 5.014 13.756 1.00 67.88 142 ARG A CA 1
ATOM 1093 C C . ARG A 1 142 ? 4.164 5.500 12.595 1.00 67.88 142 ARG A C 1
ATOM 1095 O O . ARG A 1 142 ? 4.170 6.693 12.310 1.00 67.88 142 ARG A O 1
ATOM 1102 N N . LEU A 1 143 ? 4.829 4.588 11.886 1.00 66.31 143 LEU A N 1
ATOM 1103 C CA . LEU A 1 143 ? 5.553 4.906 10.658 1.00 66.31 143 LEU A CA 1
ATOM 1104 C C . LEU A 1 143 ? 4.591 5.432 9.584 1.00 66.31 143 LEU A C 1
ATOM 1106 O O . LEU A 1 143 ? 4.815 6.497 9.023 1.00 66.31 143 LEU A O 1
ATOM 1110 N N . ILE A 1 144 ? 3.487 4.719 9.362 1.00 65.25 144 ILE A N 1
ATOM 1111 C CA . ILE A 1 144 ? 2.387 5.100 8.466 1.00 65.25 144 ILE A CA 1
ATOM 1112 C C . ILE A 1 144 ? 1.856 6.499 8.830 1.00 65.25 144 ILE A C 1
ATOM 1114 O O . ILE A 1 144 ? 1.876 7.400 7.992 1.00 65.25 144 ILE A O 1
ATOM 1118 N N . ALA A 1 145 ? 1.487 6.730 10.091 1.00 61.31 145 ALA A N 1
ATOM 1119 C CA . ALA A 1 145 ? 0.986 8.024 10.554 1.00 61.31 145 ALA A CA 1
ATOM 1120 C C . ALA A 1 145 ? 2.000 9.170 10.362 1.00 61.31 145 ALA A C 1
ATOM 1122 O O . ALA A 1 145 ? 1.614 10.284 10.013 1.00 61.31 145 ALA A O 1
ATOM 1123 N N . ALA A 1 146 ? 3.295 8.907 10.560 1.00 64.94 146 ALA A N 1
ATOM 1124 C CA . ALA A 1 146 ? 4.346 9.914 10.423 1.00 64.94 146 ALA A CA 1
ATOM 1125 C C . ALA A 1 146 ? 4.718 10.221 8.958 1.00 64.94 146 ALA A C 1
ATOM 1127 O O . ALA A 1 146 ? 5.133 11.340 8.648 1.00 64.94 146 ALA A O 1
ATOM 1128 N N . LEU A 1 147 ? 4.557 9.246 8.060 1.00 62.31 147 LEU A N 1
ATOM 1129 C CA . LEU A 1 147 ? 4.783 9.378 6.618 1.00 62.31 147 LEU A CA 1
ATOM 1130 C C . LEU A 1 147 ? 3.668 10.159 5.914 1.00 62.31 147 LEU A C 1
ATOM 1132 O O . LEU A 1 147 ? 3.936 10.907 4.972 1.00 62.31 147 LEU A O 1
ATOM 1136 N N . GLY A 1 148 ? 2.427 9.999 6.374 1.00 57.75 148 GLY A N 1
ATOM 1137 C CA . GLY A 1 148 ? 1.250 10.557 5.717 1.00 57.75 148 GLY A CA 1
ATOM 1138 C C . GLY A 1 148 ? 0.871 9.817 4.427 1.00 57.75 148 GLY A C 1
ATOM 1139 O O . GLY A 1 148 ? 1.658 9.079 3.825 1.00 57.75 148 GLY A O 1
ATOM 1140 N N . ALA A 1 149 ? -0.383 10.001 4.005 1.00 52.78 149 ALA A N 1
ATOM 1141 C CA . ALA A 1 149 ? -1.016 9.159 2.992 1.00 52.78 149 ALA A CA 1
ATOM 1142 C C . ALA A 1 149 ? -0.385 9.245 1.594 1.00 52.78 149 ALA A C 1
ATOM 1144 O O . ALA A 1 149 ? -0.440 8.296 0.813 1.00 52.78 149 ALA A O 1
ATOM 1145 N N . GLU A 1 150 ? 0.218 10.383 1.269 1.00 50.25 150 GLU A N 1
ATOM 1146 C CA . GLU A 1 150 ? 0.822 10.646 -0.036 1.00 50.25 150 GLU A CA 1
ATOM 1147 C C . GLU A 1 150 ? 2.175 9.934 -0.188 1.00 50.25 150 GLU A C 1
ATOM 1149 O O . GLU A 1 150 ? 2.376 9.199 -1.154 1.00 50.25 150 GLU A O 1
ATOM 1154 N N . ALA A 1 151 ? 3.040 10.010 0.828 1.00 54.78 151 ALA A N 1
ATOM 1155 C CA . ALA A 1 151 ? 4.347 9.355 0.807 1.00 54.78 151 ALA A CA 1
ATOM 1156 C C . ALA A 1 151 ? 4.235 7.821 0.784 1.00 54.78 151 ALA A C 1
ATOM 1158 O O . ALA A 1 151 ? 4.980 7.151 0.068 1.00 54.78 151 ALA A O 1
ATOM 1159 N N . ALA A 1 152 ? 3.287 7.230 1.520 1.00 54.84 152 ALA A N 1
ATOM 1160 C CA . ALA A 1 152 ? 3.136 5.773 1.503 1.00 54.84 152 ALA A CA 1
ATOM 1161 C C . ALA A 1 152 ? 2.438 5.236 0.234 1.00 54.84 152 ALA A C 1
ATOM 1163 O O . ALA A 1 152 ? 2.707 4.102 -0.168 1.00 54.84 152 ALA A O 1
ATOM 1164 N N . ARG A 1 153 ? 1.633 6.049 -0.467 1.00 53.72 153 ARG A N 1
ATOM 1165 C CA . ARG A 1 153 ? 1.152 5.709 -1.821 1.00 53.72 153 ARG A CA 1
ATOM 1166 C C . ARG A 1 153 ? 2.295 5.698 -2.834 1.00 53.72 153 ARG A C 1
ATOM 1168 O O . ARG A 1 153 ? 2.369 4.776 -3.648 1.00 53.72 153 ARG A O 1
ATOM 1175 N N . GLU A 1 154 ? 3.201 6.673 -2.759 1.00 51.94 154 GLU A N 1
ATOM 1176 C CA . GLU A 1 154 ? 4.402 6.697 -3.600 1.00 51.94 154 GLU A CA 1
ATOM 1177 C C . GLU A 1 154 ? 5.271 5.462 -3.350 1.00 51.94 154 GLU A C 1
ATOM 1179 O O . GLU A 1 154 ? 5.614 4.776 -4.307 1.00 51.94 154 GLU A O 1
ATOM 1184 N N . MET A 1 155 ? 5.472 5.071 -2.086 1.00 49.97 155 MET A N 1
ATOM 1185 C CA . MET A 1 155 ? 6.228 3.868 -1.703 1.00 49.97 155 MET A CA 1
ATOM 1186 C C . MET A 1 155 ? 5.578 2.524 -2.082 1.00 49.97 155 MET A C 1
ATOM 1188 O O . MET A 1 155 ? 6.123 1.460 -1.778 1.00 49.97 155 MET A O 1
ATOM 1192 N N . GLY A 1 156 ? 4.421 2.536 -2.751 1.00 44.41 156 GLY A N 1
ATOM 1193 C CA . GLY A 1 156 ? 3.736 1.322 -3.192 1.00 44.41 156 GLY A CA 1
ATOM 1194 C C . GLY A 1 156 ? 3.211 0.467 -2.038 1.00 44.41 156 GLY A C 1
ATOM 1195 O O . GLY A 1 156 ? 3.031 -0.744 -2.209 1.00 44.41 156 GLY A O 1
ATOM 1196 N N . VAL A 1 157 ? 2.975 1.074 -0.871 1.00 49.56 157 VAL A N 1
ATOM 1197 C CA . VAL A 1 157 ? 2.273 0.413 0.228 1.00 49.56 157 VAL A CA 1
ATOM 1198 C C . VAL A 1 157 ? 0.832 0.156 -0.244 1.00 49.56 157 VAL A C 1
ATOM 1200 O O . VAL A 1 157 ? 0.245 0.982 -0.941 1.00 49.56 157 VAL A O 1
ATOM 1203 N N . SER A 1 158 ? 0.304 -1.041 0.038 1.00 48.12 158 SER A N 1
ATOM 1204 C CA . SER A 1 158 ? -1.008 -1.524 -0.432 1.00 48.12 158 SER A CA 1
ATOM 1205 C C . SER A 1 158 ? -2.122 -0.475 -0.286 1.00 48.12 158 SER A C 1
ATOM 1207 O O . SER A 1 158 ? -2.106 0.315 0.652 1.00 48.12 158 SER A O 1
ATOM 1209 N N . GLU A 1 159 ? -3.138 -0.519 -1.150 1.00 44.44 159 GLU A N 1
ATOM 1210 C CA . GLU A 1 159 ? -4.348 0.318 -1.054 1.00 44.44 159 GLU A CA 1
ATOM 1211 C C . GLU A 1 159 ? -4.993 0.227 0.346 1.00 44.44 159 GLU A C 1
ATOM 1213 O O . GLU A 1 159 ? -5.415 1.235 0.905 1.00 44.44 159 GLU A O 1
ATOM 1218 N N . ALA A 1 160 ? -4.917 -0.950 0.981 1.00 39.41 160 ALA A N 1
ATOM 1219 C CA . ALA A 1 160 ? -5.344 -1.165 2.364 1.00 39.41 160 ALA A CA 1
ATOM 1220 C C . ALA A 1 160 ? -4.509 -0.379 3.389 1.00 39.41 160 ALA A C 1
ATOM 1222 O O . ALA A 1 160 ? -5.047 0.137 4.359 1.00 39.41 160 ALA A O 1
ATOM 1223 N N . ALA A 1 161 ? -3.200 -0.245 3.180 1.00 49.16 161 ALA A N 1
ATOM 1224 C CA . ALA A 1 161 ? -2.372 0.598 4.033 1.00 49.16 161 ALA A CA 1
ATOM 1225 C C . ALA A 1 161 ? -2.614 2.088 3.765 1.00 49.16 161 ALA A C 1
ATOM 1227 O O . ALA A 1 161 ? -2.450 2.892 4.673 1.00 49.16 161 ALA A O 1
ATOM 1228 N N . ALA A 1 162 ? -3.039 2.461 2.553 1.00 48.03 162 ALA A N 1
ATOM 1229 C CA . ALA A 1 162 ? -3.432 3.830 2.251 1.00 48.03 162 ALA A CA 1
ATOM 1230 C C . ALA A 1 162 ? -4.716 4.256 2.979 1.00 48.03 162 ALA A C 1
ATOM 1232 O O . ALA A 1 162 ? -4.788 5.381 3.458 1.00 48.03 162 ALA A O 1
ATOM 1233 N N . GLU A 1 163 ? -5.685 3.352 3.139 1.00 48.75 163 GLU A N 1
ATOM 1234 C CA . GLU A 1 163 ? -6.864 3.590 3.989 1.00 48.75 163 GLU A CA 1
ATOM 1235 C C . GLU A 1 163 ? -6.486 3.750 5.470 1.00 48.75 163 GLU A C 1
ATOM 1237 O O . GLU A 1 163 ? -7.037 4.596 6.169 1.00 48.75 163 GLU A O 1
ATOM 1242 N N . VAL A 1 164 ? -5.488 2.993 5.940 1.00 50.34 164 VAL A N 1
ATOM 1243 C CA . VAL A 1 164 ? -4.919 3.144 7.290 1.00 50.34 164 VAL A CA 1
ATOM 1244 C C . VAL A 1 164 ? -4.217 4.500 7.468 1.00 50.34 164 VAL A C 1
ATOM 1246 O O . VAL A 1 164 ? -4.185 5.018 8.578 1.00 50.34 164 VAL A O 1
ATOM 1249 N N . LEU A 1 165 ? -3.687 5.113 6.404 1.00 49.06 165 LEU A N 1
ATOM 1250 C CA . LEU A 1 165 ? -3.047 6.438 6.467 1.00 49.06 165 LEU A CA 1
ATOM 1251 C C . LEU A 1 165 ? -4.046 7.593 6.609 1.00 49.06 165 LEU A C 1
ATOM 1253 O O . LEU A 1 165 ? -3.698 8.615 7.195 1.00 49.06 165 LEU A O 1
ATOM 1257 N N . ASP A 1 166 ? -5.254 7.445 6.063 1.00 48.94 166 ASP A N 1
ATOM 1258 C CA . ASP A 1 166 ? -6.321 8.454 6.155 1.00 48.94 166 ASP A CA 1
ATOM 1259 C C . ASP A 1 166 ? -7.141 8.310 7.461 1.00 48.94 166 ASP A C 1
ATOM 1261 O O . ASP A 1 166 ? -8.038 9.105 7.748 1.00 48.94 166 ASP A O 1
ATOM 1265 N N . ALA A 1 167 ? -6.814 7.310 8.285 1.00 55.56 167 ALA A N 1
ATOM 1266 C CA . ALA A 1 167 ? -7.455 7.050 9.564 1.00 55.56 167 ALA A CA 1
ATOM 1267 C C . ALA A 1 167 ? -7.140 8.122 10.625 1.00 55.56 167 ALA A C 1
ATOM 1269 O O . ALA A 1 167 ? -6.003 8.595 10.729 1.00 55.56 167 ALA A O 1
ATOM 1270 N N . PRO A 1 168 ? -8.091 8.439 11.525 1.00 59.25 168 PRO A N 1
ATOM 1271 C CA . PRO A 1 168 ? -7.800 9.263 12.690 1.00 59.25 168 PRO A CA 1
ATOM 1272 C C . PRO A 1 168 ? -6.702 8.629 13.557 1.00 59.25 168 PRO A C 1
ATOM 1274 O O . PRO A 1 168 ? -6.785 7.451 13.902 1.00 59.25 168 PRO A O 1
ATOM 1277 N N . ALA A 1 169 ? -5.716 9.421 13.990 1.00 57.19 169 ALA A N 1
ATOM 1278 C CA . ALA A 1 169 ? -4.592 8.940 14.804 1.00 57.19 169 ALA A CA 1
ATOM 1279 C C . ALA A 1 169 ? -5.033 8.165 16.062 1.00 57.19 169 ALA A C 1
ATOM 1281 O O . ALA A 1 169 ? -4.396 7.188 16.441 1.00 57.19 169 ALA A O 1
ATOM 1282 N N . ALA A 1 170 ? -6.164 8.545 16.668 1.00 63.41 170 ALA A N 1
ATOM 1283 C CA . ALA A 1 170 ? -6.744 7.834 17.806 1.00 63.41 170 ALA A CA 1
ATOM 1284 C C . ALA A 1 170 ? -7.170 6.391 17.468 1.00 63.41 170 ALA A C 1
ATOM 1286 O O . ALA A 1 170 ? -7.013 5.496 18.291 1.00 63.41 170 ALA A O 1
ATOM 1287 N N . VAL A 1 171 ? -7.683 6.145 16.257 1.00 63.66 171 VAL A N 1
ATOM 1288 C CA . VAL A 1 171 ? -8.091 4.805 15.797 1.00 63.66 171 VAL A CA 1
ATOM 1289 C C . VAL A 1 171 ? -6.866 3.924 15.582 1.00 63.66 171 VAL A C 1
ATOM 1291 O O . VAL A 1 171 ? -6.865 2.756 15.972 1.00 63.66 171 VAL A O 1
ATOM 1294 N N . LEU A 1 172 ? -5.805 4.500 15.014 1.00 61.16 172 LEU A N 1
ATOM 1295 C CA . LEU A 1 172 ? -4.532 3.813 14.824 1.00 61.16 172 LEU A CA 1
ATOM 1296 C C . LEU A 1 172 ? -3.890 3.473 16.170 1.00 61.16 172 LEU A C 1
ATOM 1298 O O . LEU A 1 172 ? -3.472 2.338 16.373 1.00 61.16 172 LEU A O 1
ATOM 1302 N N . GLU A 1 173 ? -3.883 4.404 17.122 1.00 63.28 173 GLU A N 1
ATOM 1303 C CA . GLU A 1 173 ? -3.315 4.161 18.448 1.00 63.28 173 GLU A CA 1
ATOM 1304 C C . GLU A 1 173 ? -4.057 3.045 19.193 1.00 63.28 173 GLU A C 1
ATOM 1306 O O . GLU A 1 173 ? -3.429 2.166 19.787 1.00 63.28 173 GLU A O 1
ATOM 1311 N N . VAL A 1 174 ? -5.391 3.010 19.108 1.00 66.31 174 VAL A N 1
ATOM 1312 C CA . VAL A 1 174 ? -6.163 1.913 19.698 1.00 66.31 174 VAL A CA 1
ATOM 1313 C C . VAL A 1 174 ? -5.867 0.598 18.992 1.00 66.31 174 VAL A C 1
ATOM 1315 O O . VAL A 1 174 ? -5.587 -0.388 19.664 1.00 66.31 174 VAL A O 1
ATOM 1318 N N . ALA A 1 175 ? -5.866 0.555 17.659 1.00 67.00 175 ALA A N 1
ATOM 1319 C CA . ALA A 1 175 ? -5.530 -0.674 16.949 1.00 67.00 175 ALA A CA 1
ATOM 1320 C C . ALA A 1 175 ? -4.136 -1.188 17.366 1.00 67.00 175 ALA A C 1
ATOM 1322 O O . ALA A 1 175 ? -3.967 -2.394 17.572 1.00 67.00 175 ALA A O 1
ATOM 1323 N N . ALA A 1 176 ? -3.163 -0.276 17.504 1.00 61.19 176 ALA A N 1
ATOM 1324 C CA . ALA A 1 176 ? -1.771 -0.553 17.858 1.00 61.19 176 ALA A CA 1
ATOM 1325 C C . ALA A 1 176 ? -1.580 -1.131 19.263 1.00 61.19 176 ALA A C 1
ATOM 1327 O O . ALA A 1 176 ? -0.597 -1.827 19.494 1.00 61.19 176 ALA A O 1
ATOM 1328 N N . THR A 1 177 ? -2.458 -0.787 20.204 1.00 59.53 177 THR A N 1
ATOM 1329 C CA . THR A 1 177 ? -2.244 -1.029 21.642 1.00 59.53 177 THR A CA 1
ATOM 1330 C C . THR A 1 177 ? -3.319 -1.895 22.286 1.00 59.53 177 THR A C 1
ATOM 1332 O O . THR A 1 177 ? -3.129 -2.389 23.397 1.00 59.53 177 THR A O 1
ATOM 1335 N N . ALA A 1 178 ? -4.448 -2.090 21.605 1.00 60.62 178 ALA A N 1
ATOM 1336 C CA . ALA A 1 178 ? -5.555 -2.863 22.125 1.00 60.62 178 ALA A CA 1
ATOM 1337 C C . ALA A 1 178 ? -5.286 -4.377 22.069 1.00 60.62 178 ALA A C 1
ATOM 1339 O O . ALA A 1 178 ? -4.563 -4.857 21.182 1.00 60.62 178 ALA A O 1
ATOM 1340 N N . PRO A 1 179 ? -5.925 -5.146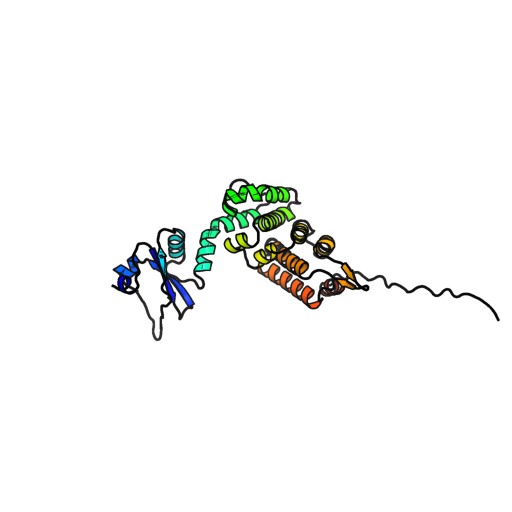 22.969 1.00 60.84 179 PRO A N 1
ATOM 1341 C CA . PRO A 1 179 ? -5.881 -6.603 22.948 1.00 60.84 179 PRO A CA 1
ATOM 1342 C C . PRO A 1 179 ? -6.281 -7.175 21.583 1.00 60.84 179 PRO A C 1
ATOM 1344 O O . PRO A 1 179 ? -7.081 -6.586 20.859 1.00 60.84 179 PRO A O 1
ATOM 1347 N N . ALA A 1 180 ? -5.742 -8.345 21.230 1.00 63.00 180 ALA A N 1
ATOM 1348 C CA . ALA A 1 180 ? -6.062 -9.008 19.962 1.00 63.00 180 ALA A CA 1
ATOM 1349 C C . ALA A 1 180 ? -7.531 -9.476 19.884 1.00 63.00 180 ALA A C 1
ATOM 1351 O O . ALA A 1 180 ? -8.056 -9.712 18.793 1.00 63.00 180 ALA A O 1
ATOM 1352 N N . GLU A 1 181 ? -8.203 -9.615 21.031 1.00 73.69 181 GLU A N 1
ATOM 1353 C CA . GLU A 1 181 ? -9.602 -10.018 21.091 1.00 73.69 181 GLU A CA 1
ATOM 1354 C C . GLU A 1 181 ? -10.536 -8.866 20.707 1.00 73.69 181 GLU A C 1
ATOM 1356 O O . GLU A 1 181 ? -10.568 -7.803 21.329 1.00 73.69 181 GLU A O 1
ATOM 1361 N N . LEU A 1 182 ? -11.354 -9.114 19.682 1.00 78.38 182 LEU A N 1
ATOM 1362 C CA . LEU A 1 182 ? -12.255 -8.125 19.092 1.00 78.38 182 LEU A CA 1
ATOM 1363 C C . LEU A 1 182 ? -13.177 -7.402 20.103 1.00 78.38 182 LEU A C 1
ATOM 1365 O O . LEU A 1 182 ? -13.345 -6.196 19.949 1.00 78.38 182 LEU A O 1
ATOM 1369 N N . PRO A 1 183 ? -13.773 -8.053 21.127 1.00 81.31 183 PRO A N 1
ATOM 1370 C CA . PRO A 1 183 ? -14.637 -7.360 22.087 1.00 81.31 183 PRO A CA 1
ATOM 1371 C C . PRO A 1 183 ? -13.882 -6.321 22.922 1.00 81.31 183 PRO A C 1
ATOM 1373 O O . PRO A 1 183 ? -14.345 -5.193 23.071 1.00 81.31 183 PRO A O 1
ATOM 1376 N N . GLU A 1 184 ? -12.707 -6.687 23.432 1.00 77.88 184 GLU A N 1
ATOM 1377 C CA . GLU A 1 184 ? -11.875 -5.805 24.254 1.00 77.88 184 GLU A CA 1
ATOM 1378 C C . GLU A 1 184 ? -11.331 -4.639 23.424 1.00 77.88 184 GLU A C 1
ATOM 1380 O O . GLU A 1 184 ? -11.307 -3.495 23.879 1.00 77.88 184 GLU A O 1
ATOM 1385 N N . LEU A 1 185 ? -10.973 -4.916 22.170 1.00 81.19 185 LEU A N 1
ATOM 1386 C CA . LEU A 1 185 ? -10.538 -3.908 21.216 1.00 81.19 185 LEU A CA 1
ATOM 1387 C C . LEU A 1 185 ? -11.645 -2.915 20.857 1.00 81.19 185 LEU A C 1
ATOM 1389 O O . LEU A 1 185 ? -11.394 -1.713 20.810 1.00 81.19 185 LEU A O 1
ATOM 1393 N N . LEU A 1 186 ? -12.871 -3.387 20.620 1.00 85.25 186 LEU A N 1
ATOM 1394 C CA . LEU A 1 186 ? -14.004 -2.514 20.308 1.00 85.25 186 LEU A CA 1
ATOM 1395 C C . LEU A 1 186 ? -14.376 -1.606 21.481 1.00 85.25 186 LEU A C 1
ATOM 1397 O O . LEU A 1 186 ? -14.758 -0.459 21.246 1.00 85.25 186 LEU A O 1
ATOM 1401 N N . GLU A 1 187 ? -14.241 -2.096 22.715 1.00 83.88 187 GLU A N 1
ATOM 1402 C CA . GLU A 1 187 ? -14.430 -1.290 23.922 1.00 83.88 187 GLU A CA 1
ATOM 1403 C C . GLU A 1 187 ? -13.321 -0.243 24.084 1.00 83.88 187 GLU A C 1
ATOM 1405 O O . GLU A 1 187 ? -13.623 0.938 24.266 1.00 83.88 187 GLU A O 1
ATOM 1410 N N . ALA A 1 188 ? -12.051 -0.626 23.907 1.00 78.06 188 ALA A N 1
ATOM 1411 C CA . ALA A 1 188 ? -10.931 0.318 23.889 1.00 78.06 188 ALA A CA 1
ATOM 1412 C C . ALA A 1 188 ? -11.068 1.375 22.773 1.00 78.06 188 ALA A C 1
ATOM 1414 O O . ALA A 1 188 ? -10.652 2.521 22.941 1.00 78.06 188 ALA A O 1
ATOM 1415 N N . ALA A 1 189 ? -11.694 1.016 21.648 1.00 82.31 189 ALA A N 1
ATOM 1416 C CA . ALA A 1 189 ? -11.880 1.894 20.497 1.00 82.31 189 ALA A CA 1
ATOM 1417 C C . ALA A 1 189 ? -13.086 2.827 20.603 1.00 82.31 189 ALA A C 1
ATOM 1419 O O . ALA A 1 189 ? -13.240 3.678 19.732 1.00 82.31 189 ALA A O 1
ATOM 1420 N N . ARG A 1 190 ? -13.946 2.713 21.626 1.00 87.31 190 ARG A N 1
ATOM 1421 C CA . ARG A 1 190 ? -15.212 3.474 21.682 1.00 87.31 190 ARG A CA 1
ATOM 1422 C C . ARG A 1 190 ? -15.032 4.979 21.520 1.00 87.31 190 ARG A C 1
ATOM 1424 O O . ARG A 1 190 ? -15.792 5.602 20.782 1.00 87.31 190 ARG A O 1
ATOM 1431 N N . GLU A 1 191 ? -14.041 5.556 22.193 1.00 82.62 191 GLU A N 1
ATOM 1432 C CA . GLU A 1 191 ? -13.760 6.990 22.100 1.00 82.62 191 GLU A CA 1
ATOM 1433 C C . GLU A 1 191 ? -13.259 7.368 20.700 1.00 82.62 191 GLU A C 1
ATOM 1435 O O . GLU A 1 191 ? -13.796 8.283 20.077 1.00 82.62 191 GLU A O 1
ATOM 1440 N N . ALA A 1 192 ? -12.302 6.609 20.160 1.00 78.38 192 ALA A N 1
ATOM 1441 C CA . ALA A 1 192 ? -11.736 6.839 18.830 1.00 78.38 192 ALA A CA 1
ATOM 1442 C C . ALA A 1 192 ? -12.766 6.652 17.700 1.00 78.38 192 ALA A C 1
ATOM 1444 O O . ALA A 1 192 ? -12.728 7.353 16.691 1.00 78.38 192 ALA A O 1
ATOM 1445 N N . LEU A 1 193 ? -13.718 5.738 17.893 1.00 85.69 193 LEU A N 1
ATOM 1446 C CA . LEU A 1 193 ? -14.853 5.502 17.006 1.00 85.69 193 LEU A CA 1
ATOM 1447 C C . LEU A 1 193 ? -15.928 6.594 17.109 1.00 85.69 193 LEU A C 1
ATOM 1449 O O . LEU A 1 193 ? -16.904 6.552 16.360 1.00 85.69 193 LEU A O 1
ATOM 1453 N N . GLY A 1 194 ? -15.794 7.553 18.032 1.00 85.19 194 GLY A N 1
ATOM 1454 C CA . GLY A 1 194 ? -16.794 8.591 18.262 1.00 85.19 194 GLY A CA 1
ATOM 1455 C C . GLY A 1 194 ? -18.138 8.001 18.681 1.00 85.19 194 GLY A C 1
ATOM 1456 O O . GLY A 1 194 ? -19.183 8.437 18.189 1.00 85.19 194 GLY A O 1
ATOM 1457 N N . VAL A 1 195 ? -18.115 6.970 19.534 1.00 87.56 195 VAL A N 1
ATOM 1458 C CA . VAL A 1 195 ? -19.332 6.294 19.980 1.00 87.56 195 VAL A CA 1
ATOM 1459 C C . VAL A 1 195 ? -20.156 7.236 20.854 1.00 87.56 195 VAL A C 1
ATOM 1461 O O . VAL A 1 195 ? -19.730 7.613 21.942 1.00 87.56 195 VAL A O 1
ATOM 1464 N N . ASN A 1 196 ? -21.355 7.589 20.396 1.00 87.25 196 ASN A N 1
ATOM 1465 C CA . ASN A 1 196 ? -22.249 8.534 21.063 1.00 87.25 196 ASN A CA 1
ATOM 1466 C C . ASN A 1 196 ? -23.667 7.971 21.174 1.00 87.25 196 ASN A C 1
ATOM 1468 O O . ASN A 1 196 ? -24.112 7.206 20.321 1.00 87.25 196 ASN A O 1
ATOM 1472 N N . GLU A 1 197 ? -24.404 8.377 22.205 1.00 90.44 197 GLU A N 1
ATOM 1473 C CA . GLU A 1 197 ? -25.812 8.012 22.374 1.00 90.44 197 GLU A CA 1
ATOM 1474 C C . GLU A 1 197 ? -26.727 9.157 21.924 1.00 90.44 197 GLU A C 1
ATOM 1476 O O . GLU A 1 197 ? -26.570 10.304 22.344 1.00 90.44 197 GLU A O 1
ATOM 1481 N N . HIS A 1 198 ? -27.701 8.839 21.075 1.00 84.88 198 HIS A N 1
ATOM 1482 C CA . HIS A 1 198 ? -28.735 9.765 20.633 1.00 84.88 198 HIS A CA 1
ATOM 1483 C C . HIS A 1 198 ? -30.093 9.061 20.653 1.00 84.88 198 HIS A C 1
ATOM 1485 O O . HIS A 1 198 ? -30.269 8.028 20.009 1.00 84.88 198 HIS A O 1
ATOM 1491 N N . GLU A 1 199 ? -31.038 9.609 21.424 1.00 85.56 199 GLU A N 1
ATOM 1492 C CA . GLU A 1 199 ? -32.404 9.078 21.573 1.00 85.56 199 GLU A CA 1
ATOM 1493 C C . GLU A 1 199 ? -32.448 7.582 21.954 1.00 85.56 199 GLU A C 1
ATOM 1495 O O . GLU A 1 199 ? -33.246 6.805 21.431 1.00 85.56 199 GLU A O 1
ATOM 1500 N N . GLY A 1 200 ? -31.560 7.154 22.861 1.00 86.56 200 GLY A N 1
ATOM 1501 C CA . GLY A 1 200 ? -31.469 5.760 23.315 1.00 86.56 200 GLY A CA 1
ATOM 1502 C C . GLY A 1 200 ? -30.841 4.798 22.300 1.00 86.56 200 GLY A C 1
ATOM 1503 O O . GLY A 1 200 ? -30.859 3.587 22.515 1.00 86.56 200 GLY A O 1
ATOM 1504 N N . THR A 1 201 ? -30.296 5.311 21.191 1.00 87.56 201 THR A N 1
ATOM 1505 C CA . THR A 1 201 ? -29.543 4.534 20.199 1.00 87.56 201 THR A CA 1
ATOM 1506 C C . THR A 1 201 ? -28.072 4.928 20.239 1.00 87.56 201 THR A C 1
ATOM 1508 O O . THR A 1 201 ? -27.739 6.112 20.241 1.00 87.56 201 THR A O 1
ATOM 1511 N N . VAL A 1 202 ? -27.183 3.935 20.247 1.00 90.88 202 VAL A N 1
ATOM 1512 C CA . VAL A 1 202 ? -25.733 4.153 20.258 1.00 90.88 202 VAL A CA 1
ATOM 1513 C C . VAL A 1 202 ? -25.208 4.134 18.823 1.00 90.88 202 VAL A C 1
ATOM 1515 O O . VAL A 1 202 ? -25.388 3.154 18.101 1.00 90.88 202 VAL A O 1
ATOM 1518 N N . TRP A 1 203 ? -24.540 5.205 18.418 1.00 89.31 203 TRP A N 1
ATOM 1519 C CA . TRP A 1 203 ? -23.986 5.416 17.082 1.00 89.31 203 TRP A CA 1
ATOM 1520 C C . TRP A 1 203 ? -22.467 5.486 17.135 1.00 89.31 203 TRP A C 1
ATOM 1522 O O . TRP A 1 203 ? -21.919 5.865 18.163 1.00 89.31 203 TRP A O 1
ATOM 1532 N N . TYR A 1 204 ? -21.795 5.171 16.033 1.00 92.50 204 TYR A N 1
ATOM 1533 C CA . TYR A 1 204 ? -20.358 5.392 15.851 1.00 92.50 204 TYR A CA 1
ATOM 1534 C C . TYR A 1 204 ? -20.072 6.061 14.502 1.00 92.50 204 TYR A C 1
ATOM 1536 O O . TYR A 1 204 ? -20.894 6.018 13.584 1.00 92.50 204 TYR A O 1
ATOM 1544 N N . GLY A 1 205 ? -18.904 6.688 14.381 1.00 87.94 205 GLY A N 1
ATOM 1545 C CA . GLY A 1 205 ? -18.442 7.324 13.154 1.00 87.94 205 GLY A CA 1
ATOM 1546 C C . GLY A 1 205 ? -18.082 6.295 12.085 1.00 87.94 205 GLY A C 1
ATOM 1547 O O . GLY A 1 205 ? -17.264 5.408 12.321 1.00 87.94 205 GLY A O 1
ATOM 1548 N N . GLN A 1 206 ? -18.676 6.428 10.900 1.00 85.88 206 GLN A N 1
ATOM 1549 C CA . GLN A 1 206 ? -18.438 5.514 9.781 1.00 85.88 206 GLN A CA 1
ATOM 1550 C C . GLN A 1 206 ? -16.964 5.499 9.354 1.00 85.88 206 GLN A C 1
ATOM 1552 O O . GLN A 1 206 ? -16.347 4.441 9.329 1.00 85.88 206 GLN A O 1
ATOM 1557 N N . GLU A 1 207 ? -16.383 6.678 9.116 1.00 77.38 207 GLU A N 1
ATOM 1558 C CA . GLU A 1 207 ? -14.978 6.822 8.705 1.00 77.38 207 GLU A CA 1
ATOM 1559 C C . GLU A 1 207 ? -14.012 6.223 9.736 1.00 77.38 207 GLU A C 1
ATOM 1561 O O . GLU A 1 207 ? -13.051 5.549 9.376 1.00 77.38 207 GLU A O 1
ATOM 1566 N N . ALA A 1 208 ? -14.301 6.400 11.029 1.00 80.75 208 ALA A N 1
ATOM 1567 C CA . ALA A 1 208 ? -13.489 5.837 12.102 1.00 80.75 208 ALA A CA 1
ATOM 1568 C C . ALA A 1 208 ? -13.573 4.300 12.159 1.00 80.75 208 ALA A C 1
ATOM 1570 O O . ALA A 1 208 ? -12.582 3.639 12.467 1.00 80.75 208 ALA A O 1
ATOM 1571 N N . MET A 1 209 ? -14.734 3.716 11.845 1.00 87.31 209 MET A N 1
ATOM 1572 C CA . MET A 1 209 ? -14.896 2.262 11.778 1.00 87.31 209 MET A CA 1
ATOM 1573 C C . MET A 1 209 ? -14.219 1.665 10.544 1.00 87.31 209 MET A C 1
ATOM 1575 O O . MET A 1 209 ? -13.542 0.646 10.666 1.00 87.31 209 MET A O 1
ATOM 1579 N N . ASP A 1 210 ? -14.366 2.291 9.376 1.00 80.56 210 ASP A N 1
ATOM 1580 C CA . ASP A 1 210 ? -13.687 1.855 8.151 1.00 80.56 210 ASP A CA 1
ATOM 1581 C C . ASP A 1 210 ? -12.159 1.864 8.353 1.00 80.56 210 ASP A C 1
ATOM 1583 O O . ASP A 1 210 ? -11.483 0.869 8.077 1.00 80.56 210 ASP A O 1
ATOM 1587 N N . ALA A 1 211 ? -11.635 2.924 8.975 1.00 74.38 211 ALA A N 1
ATOM 1588 C CA . ALA A 1 211 ? -10.243 3.021 9.402 1.00 74.38 211 ALA A CA 1
ATOM 1589 C C . ALA A 1 211 ? -9.816 1.897 10.365 1.00 74.38 211 ALA A C 1
ATOM 1591 O O . ALA A 1 211 ? -8.746 1.305 10.199 1.00 74.38 211 ALA A O 1
ATOM 1592 N N . LEU A 1 212 ? -10.647 1.571 11.362 1.00 82.56 212 LEU A N 1
ATOM 1593 C CA . LEU A 1 212 ? -10.357 0.495 12.312 1.00 82.56 212 LEU A CA 1
ATOM 1594 C C . LEU A 1 212 ? -10.277 -0.863 11.606 1.00 82.56 212 LEU A C 1
ATOM 1596 O O . LEU A 1 212 ? -9.372 -1.648 11.881 1.00 82.56 212 LEU A O 1
ATOM 1600 N N . VAL A 1 213 ? -11.196 -1.143 10.678 1.00 84.38 213 VAL A N 1
ATOM 1601 C CA . VAL A 1 213 ? -11.197 -2.396 9.909 1.00 84.38 213 VAL A CA 1
ATOM 1602 C C . VAL A 1 213 ? -9.956 -2.499 9.023 1.00 84.38 213 VAL A C 1
ATOM 1604 O O . VAL A 1 213 ? -9.341 -3.567 8.973 1.00 84.38 213 VAL A O 1
ATOM 1607 N N . ALA A 1 214 ? -9.553 -1.407 8.372 1.00 73.06 214 ALA A N 1
ATOM 1608 C CA . ALA A 1 214 ? -8.330 -1.368 7.577 1.00 73.06 214 ALA A CA 1
ATOM 1609 C C . ALA A 1 214 ? -7.084 -1.636 8.443 1.00 73.06 214 ALA A C 1
ATOM 1611 O O . ALA A 1 214 ? -6.236 -2.455 8.080 1.00 73.06 214 ALA A O 1
ATOM 1612 N N . ALA A 1 215 ? -7.003 -1.032 9.633 1.00 73.00 215 ALA A N 1
ATOM 1613 C CA . ALA A 1 215 ? -5.892 -1.253 10.559 1.00 73.00 215 ALA A CA 1
ATOM 1614 C C . ALA A 1 215 ? -5.853 -2.706 11.067 1.00 73.00 215 ALA A C 1
ATOM 1616 O O . ALA A 1 215 ? -4.801 -3.347 11.053 1.00 73.00 215 ALA A O 1
ATOM 1617 N N . LEU A 1 216 ? -7.005 -3.262 11.452 1.00 77.50 216 LEU A N 1
ATOM 1618 C CA . LEU A 1 216 ? -7.121 -4.651 11.901 1.00 77.50 216 LEU A CA 1
ATOM 1619 C C . LEU A 1 216 ? -6.759 -5.658 10.816 1.00 77.50 216 LEU A C 1
ATOM 1621 O O . LEU A 1 216 ? -6.133 -6.672 11.110 1.00 77.50 216 LEU A O 1
ATOM 1625 N N . ARG A 1 217 ? -7.109 -5.376 9.560 1.00 76.38 217 ARG A N 1
ATOM 1626 C CA . ARG A 1 217 ? -6.681 -6.195 8.428 1.00 76.38 217 ARG A CA 1
ATOM 1627 C C . ARG A 1 217 ? -5.160 -6.276 8.376 1.00 76.38 217 ARG A C 1
ATOM 1629 O O . ARG A 1 217 ? -4.636 -7.382 8.335 1.00 76.38 217 ARG A O 1
ATOM 1636 N N . VAL A 1 218 ? -4.464 -5.137 8.418 1.00 69.12 218 VAL A N 1
ATOM 1637 C CA . VAL A 1 218 ? -2.992 -5.113 8.418 1.00 69.12 218 VAL A CA 1
ATOM 1638 C C . VAL A 1 218 ? -2.441 -5.914 9.600 1.00 69.12 218 VAL A C 1
ATOM 1640 O O . VAL A 1 218 ? -1.506 -6.685 9.415 1.00 69.12 218 VAL A O 1
ATOM 1643 N N . ARG A 1 219 ? -3.053 -5.808 10.788 1.00 72.00 219 ARG A N 1
ATOM 1644 C CA . ARG A 1 219 ? -2.682 -6.620 11.960 1.00 72.00 219 ARG A CA 1
ATOM 1645 C C . ARG A 1 219 ? -2.837 -8.121 11.693 1.00 72.00 219 ARG A C 1
ATOM 1647 O O . ARG A 1 219 ? -1.896 -8.880 11.887 1.00 72.00 219 ARG A O 1
ATOM 1654 N N . TRP A 1 220 ? -3.990 -8.555 11.189 1.00 73.69 220 TRP A N 1
ATOM 1655 C CA . TRP A 1 220 ? -4.242 -9.970 10.900 1.00 73.69 220 TRP A CA 1
ATOM 1656 C C . TRP A 1 220 ? -3.393 -10.520 9.763 1.00 73.69 220 TRP A C 1
ATOM 1658 O O . TRP A 1 220 ? -3.058 -11.701 9.788 1.00 73.69 220 TRP A O 1
ATOM 1668 N N . GLU A 1 221 ? -3.016 -9.702 8.778 1.00 64.94 221 GLU A N 1
ATOM 1669 C CA . GLU A 1 221 ? -2.099 -10.144 7.722 1.00 64.94 221 GLU A CA 1
ATOM 1670 C C . GLU A 1 221 ? -0.758 -10.608 8.318 1.00 64.94 221 GLU A C 1
ATOM 1672 O O . GLU A 1 221 ? -0.145 -11.531 7.780 1.00 64.94 221 GLU A O 1
ATOM 1677 N N . LEU A 1 222 ? -0.346 -10.030 9.452 1.00 59.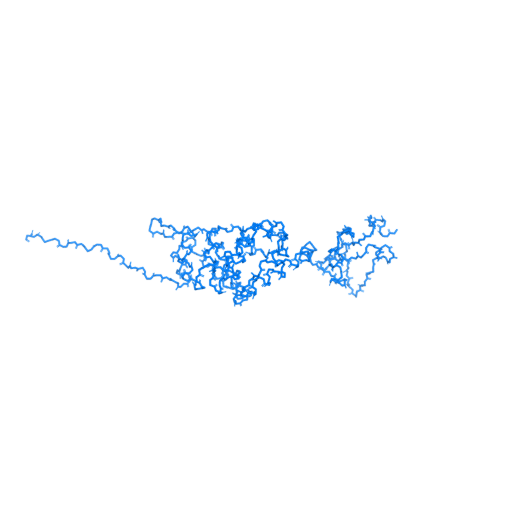00 222 LEU A N 1
ATOM 1678 C CA . LEU A 1 222 ? 0.857 -10.416 10.193 1.00 59.00 222 LEU A CA 1
ATOM 1679 C C . LEU A 1 222 ? 0.645 -11.667 11.053 1.00 59.00 222 LEU A C 1
ATOM 1681 O O . LEU A 1 222 ? 1.539 -12.508 11.121 1.00 59.00 222 LEU A O 1
ATOM 1685 N N . ASP A 1 223 ? -0.524 -11.796 11.684 1.00 62.06 223 ASP A N 1
ATOM 1686 C CA . ASP A 1 223 ? -0.799 -12.869 12.648 1.00 62.06 223 ASP A CA 1
ATOM 1687 C C . ASP A 1 223 ? -1.240 -14.185 11.986 1.00 62.06 223 ASP A C 1
ATOM 1689 O O . ASP A 1 223 ? -0.791 -15.267 12.368 1.00 62.06 223 ASP A O 1
ATOM 1693 N N . VAL A 1 224 ? -2.142 -14.103 11.004 1.00 65.62 224 VAL A N 1
ATOM 1694 C CA . VAL A 1 224 ? -2.826 -15.260 10.388 1.00 65.62 224 VAL A CA 1
ATOM 1695 C C . VAL A 1 224 ? -2.630 -15.346 8.869 1.00 65.62 224 VAL A C 1
ATOM 1697 O O . VAL A 1 224 ? -3.019 -16.330 8.243 1.00 65.62 224 VAL A O 1
ATOM 1700 N N . GLY A 1 225 ? -1.974 -14.352 8.262 1.00 53.88 225 GLY A N 1
ATOM 1701 C CA . GLY A 1 225 ? -1.664 -14.320 6.832 1.00 53.88 225 GLY A CA 1
ATOM 1702 C C . GLY A 1 225 ? -2.749 -13.677 5.961 1.00 53.88 225 GLY A C 1
ATOM 1703 O O . GLY A 1 225 ? -3.888 -13.458 6.374 1.00 53.88 225 GLY A O 1
ATOM 1704 N N . ALA A 1 226 ? -2.383 -13.367 4.712 1.00 56.97 226 ALA A N 1
ATOM 1705 C CA . ALA A 1 226 ? -3.154 -12.483 3.832 1.00 56.97 226 ALA A CA 1
ATOM 1706 C C . ALA A 1 226 ? -4.579 -12.963 3.499 1.00 56.97 226 ALA A C 1
ATOM 1708 O O . ALA A 1 226 ? -5.523 -12.175 3.534 1.00 56.97 226 ALA A O 1
ATOM 1709 N N . GLU A 1 227 ? -4.760 -14.249 3.182 1.00 61.12 227 GLU A N 1
ATOM 1710 C CA . GLU A 1 227 ? -6.079 -14.775 2.796 1.00 61.12 227 GLU A CA 1
ATOM 1711 C C . GLU A 1 227 ? -7.070 -14.793 3.970 1.00 61.12 227 GLU A C 1
ATOM 1713 O O . GLU A 1 227 ? -8.253 -14.473 3.802 1.00 61.12 227 GLU A O 1
ATOM 1718 N N . GLU A 1 228 ? -6.595 -15.151 5.165 1.00 69.62 228 GLU A N 1
ATOM 1719 C CA . GLU A 1 228 ? -7.427 -15.218 6.365 1.00 69.62 228 GLU A CA 1
ATOM 1720 C C . GLU A 1 228 ? -7.755 -13.816 6.890 1.00 69.62 228 GLU A C 1
ATOM 1722 O O . GLU A 1 228 ? -8.918 -13.531 7.189 1.00 69.62 228 GLU A O 1
ATOM 1727 N N . ALA A 1 229 ? -6.784 -12.902 6.867 1.00 68.50 229 ALA A N 1
ATOM 1728 C CA . ALA A 1 229 ? -6.988 -11.491 7.178 1.00 68.50 229 ALA A CA 1
ATOM 1729 C C . ALA A 1 229 ? -8.035 -10.829 6.268 1.00 68.50 229 ALA A C 1
ATOM 1731 O O . ALA A 1 229 ? -8.950 -10.164 6.754 1.00 68.50 229 ALA A O 1
ATOM 1732 N N . GLU A 1 230 ? -7.971 -11.069 4.955 1.00 74.56 230 GLU A N 1
ATOM 1733 C CA . GLU A 1 230 ? -8.959 -10.578 3.984 1.00 74.56 230 GLU A CA 1
ATOM 1734 C C . GLU A 1 230 ? -10.358 -11.169 4.242 1.00 74.56 230 GLU A C 1
ATOM 1736 O O . GLU A 1 230 ? -11.384 -10.517 4.038 1.00 74.56 230 GLU A O 1
ATOM 1741 N N . SER A 1 231 ? -10.441 -12.424 4.691 1.00 78.12 231 SER A N 1
ATOM 1742 C CA . SER A 1 231 ? -11.708 -13.052 5.086 1.00 78.12 231 SER A CA 1
ATOM 1743 C C . SER A 1 231 ? -12.307 -12.395 6.337 1.00 78.12 231 SER A C 1
ATOM 1745 O O . SER A 1 231 ? -13.503 -12.092 6.363 1.00 78.12 231 SER A O 1
ATOM 1747 N N . LEU A 1 232 ? -11.485 -12.139 7.359 1.00 81.81 232 LEU A N 1
ATOM 1748 C CA . LEU A 1 232 ? -11.894 -11.481 8.604 1.00 81.81 232 LEU A CA 1
ATOM 1749 C C . LEU A 1 232 ? -12.309 -10.023 8.371 1.00 81.81 232 LEU A C 1
ATOM 1751 O O . LEU A 1 232 ? -13.399 -9.626 8.793 1.00 81.81 232 LEU A O 1
ATOM 1755 N N . ALA A 1 233 ? -11.509 -9.261 7.623 1.00 82.94 233 ALA A N 1
ATOM 1756 C CA . ALA A 1 233 ? -11.811 -7.881 7.257 1.00 82.94 233 ALA A CA 1
ATOM 1757 C C . ALA A 1 233 ? -13.147 -7.782 6.507 1.00 82.94 233 ALA A C 1
ATOM 1759 O O . ALA A 1 233 ? -14.026 -7.021 6.909 1.00 82.94 233 ALA A O 1
ATOM 1760 N N . ARG A 1 234 ? -13.378 -8.641 5.501 1.00 85.75 234 ARG A N 1
ATOM 1761 C CA . ARG A 1 234 ? -14.657 -8.677 4.767 1.00 85.75 234 ARG A CA 1
ATOM 1762 C C . ARG A 1 234 ? -15.857 -8.964 5.666 1.00 85.75 234 ARG A C 1
ATOM 1764 O O . ARG A 1 234 ? -16.915 -8.364 5.464 1.00 85.75 234 ARG A O 1
ATOM 1771 N N . LYS A 1 235 ? -15.725 -9.860 6.653 1.00 88.50 235 LYS A N 1
ATOM 1772 C CA . LYS A 1 235 ? -16.803 -10.136 7.622 1.00 88.50 235 LYS A CA 1
ATOM 1773 C C . LYS A 1 235 ? -17.138 -8.895 8.450 1.00 88.50 235 LYS A C 1
ATOM 1775 O O . LYS A 1 235 ? -18.316 -8.580 8.609 1.00 88.50 235 LYS A O 1
ATOM 1780 N N . LEU A 1 236 ? -16.125 -8.179 8.931 1.00 88.69 236 LEU A N 1
ATOM 1781 C CA . LEU A 1 236 ? -16.303 -6.948 9.701 1.00 88.69 236 LEU A CA 1
ATOM 1782 C C . LEU A 1 236 ? -16.893 -5.811 8.878 1.00 88.69 236 LEU A C 1
ATOM 1784 O O . LEU A 1 236 ? -17.871 -5.210 9.314 1.00 88.69 236 LEU A O 1
ATOM 1788 N N . THR A 1 237 ? -16.390 -5.573 7.665 1.00 89.06 237 THR A N 1
ATOM 1789 C CA . THR A 1 237 ? -16.969 -4.585 6.745 1.00 89.06 237 THR A CA 1
ATOM 1790 C C . THR A 1 237 ? -18.434 -4.905 6.445 1.00 89.06 237 THR A C 1
ATOM 1792 O O . THR A 1 237 ? -19.279 -4.011 6.430 1.00 89.06 237 THR A O 1
ATOM 1795 N N . ALA A 1 238 ? -18.778 -6.182 6.240 1.00 87.81 238 ALA A N 1
ATOM 1796 C CA . ALA A 1 238 ? -20.162 -6.592 6.015 1.00 87.81 238 ALA A CA 1
ATOM 1797 C C . ALA A 1 238 ? -21.050 -6.344 7.246 1.00 87.81 238 ALA A C 1
ATOM 1799 O O . ALA A 1 238 ? -22.169 -5.846 7.100 1.00 87.81 238 ALA A O 1
ATOM 1800 N N . ALA A 1 239 ? -20.558 -6.653 8.451 1.00 89.75 239 ALA A N 1
ATOM 1801 C CA . ALA A 1 239 ? -21.267 -6.385 9.701 1.00 89.75 239 ALA A CA 1
ATOM 1802 C C . ALA A 1 239 ? -21.474 -4.879 9.925 1.00 89.75 239 ALA A C 1
ATOM 1804 O O . ALA A 1 239 ? -22.593 -4.457 10.222 1.00 89.75 239 ALA A O 1
ATOM 1805 N N . HIS A 1 240 ? -20.428 -4.076 9.714 1.00 90.75 240 HIS A N 1
ATOM 1806 C CA . HIS A 1 240 ? -20.455 -2.617 9.789 1.00 90.75 240 HIS A CA 1
ATOM 1807 C C . HIS A 1 240 ? -21.512 -2.027 8.842 1.00 90.75 240 HIS A C 1
ATOM 1809 O O . HIS A 1 240 ? -22.443 -1.351 9.290 1.00 90.75 240 HIS A O 1
ATOM 1815 N N . ARG A 1 241 ? -21.448 -2.365 7.548 1.00 89.44 241 ARG A N 1
ATOM 1816 C CA . ARG A 1 241 ? -22.398 -1.866 6.539 1.00 89.44 241 ARG A CA 1
ATOM 1817 C C . ARG A 1 241 ? -23.838 -2.275 6.836 1.00 89.44 241 ARG A C 1
ATOM 1819 O O . ARG A 1 241 ? -24.753 -1.478 6.654 1.00 89.44 241 ARG A O 1
ATOM 1826 N N . ALA A 1 242 ? -24.051 -3.500 7.316 1.00 89.12 242 ALA A N 1
ATOM 1827 C CA . ALA A 1 242 ? -25.382 -3.984 7.676 1.00 89.12 242 ALA A CA 1
ATOM 1828 C C . ALA A 1 242 ? -25.952 -3.317 8.940 1.00 89.12 242 ALA A C 1
ATOM 1830 O O . ALA A 1 242 ? -27.170 -3.299 9.115 1.00 89.12 242 ALA A O 1
ATOM 1831 N N . ALA A 1 243 ? -25.095 -2.805 9.826 1.00 89.19 243 ALA A N 1
ATOM 1832 C CA . ALA A 1 243 ? -25.499 -2.136 11.057 1.00 89.19 243 ALA A CA 1
ATOM 1833 C C . ALA A 1 243 ? -25.892 -0.666 10.847 1.00 89.19 243 ALA A C 1
ATOM 1835 O O . ALA A 1 243 ? -26.550 -0.093 11.713 1.00 89.19 243 ALA A O 1
ATOM 1836 N N . GLY A 1 244 ? -25.506 -0.053 9.722 1.00 90.31 244 GLY A N 1
ATOM 1837 C CA . GLY A 1 244 ? -25.851 1.336 9.409 1.00 90.31 244 GLY A CA 1
ATOM 1838 C C . GLY A 1 244 ? -25.398 2.315 10.495 1.00 90.31 244 GLY A C 1
ATOM 1839 O O . GLY A 1 244 ? -26.195 3.134 10.936 1.00 90.31 244 GLY A O 1
ATOM 1840 N N . ASN A 1 245 ? -24.150 2.188 10.962 1.00 89.12 245 ASN A N 1
ATOM 1841 C CA . ASN A 1 245 ? -23.521 3.019 12.005 1.00 89.12 245 ASN A CA 1
ATOM 1842 C C . ASN A 1 245 ? -24.096 2.876 13.426 1.00 89.12 245 ASN A C 1
ATOM 1844 O O . ASN A 1 245 ? -23.685 3.599 14.332 1.00 89.12 245 ASN A O 1
ATOM 1848 N N . ARG A 1 246 ? -25.010 1.927 13.656 1.00 91.25 246 ARG A N 1
ATOM 1849 C CA . ARG A 1 246 ? -25.521 1.605 14.994 1.00 91.25 246 ARG A CA 1
ATOM 1850 C C . ARG A 1 246 ? -24.616 0.608 15.710 1.00 91.25 246 ARG A C 1
ATOM 1852 O O . ARG A 1 246 ? -24.413 -0.507 15.224 1.00 91.25 246 ARG A O 1
ATOM 1859 N N . TYR A 1 247 ? -24.071 0.994 16.859 1.00 87.81 247 TYR A N 1
ATOM 1860 C CA . TYR A 1 247 ? -23.070 0.216 17.596 1.00 87.81 247 TYR A CA 1
ATOM 1861 C C . TYR A 1 247 ? -23.656 -1.074 18.181 1.00 87.81 247 TYR A C 1
ATOM 1863 O O . TYR A 1 247 ? -23.087 -2.151 18.040 1.00 87.81 247 TYR A O 1
ATOM 1871 N N . ASP A 1 248 ? -24.853 -0.988 18.754 1.00 87.75 248 ASP A N 1
ATOM 1872 C CA . ASP A 1 248 ? -25.636 -2.116 1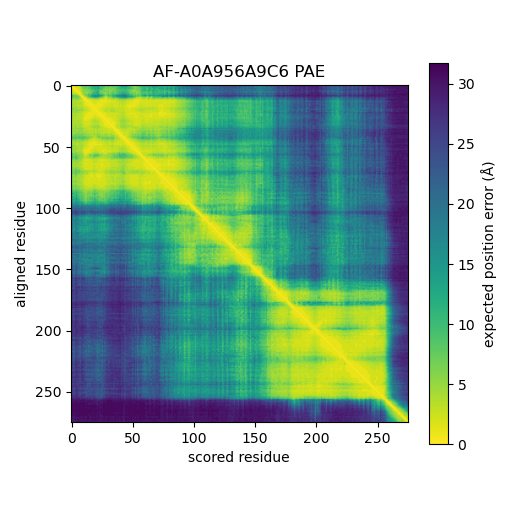9.262 1.00 87.75 248 ASP A CA 1
ATOM 1873 C C . ASP A 1 248 ? -25.964 -3.134 18.157 1.00 87.75 248 ASP A C 1
ATOM 1875 O O . ASP A 1 248 ? -25.765 -4.341 18.324 1.00 87.75 248 ASP A O 1
ATOM 1879 N N . ALA A 1 249 ? -26.407 -2.648 16.993 1.00 88.75 249 ALA A N 1
ATOM 1880 C CA . ALA A 1 249 ? -26.679 -3.501 15.840 1.00 88.75 249 ALA A CA 1
ATOM 1881 C C . ALA A 1 249 ? -25.398 -4.163 15.307 1.00 88.75 249 ALA A C 1
ATOM 1883 O O . ALA A 1 249 ? -25.425 -5.331 14.920 1.00 88.75 249 ALA A O 1
ATOM 1884 N N . PHE A 1 250 ? -24.278 -3.440 15.315 1.00 90.94 250 PHE A N 1
ATOM 1885 C CA . PHE A 1 250 ? -22.973 -3.950 14.908 1.00 90.94 250 PHE A CA 1
ATOM 1886 C C . PHE A 1 250 ? -22.482 -5.078 15.826 1.00 90.94 250 PHE A C 1
ATOM 1888 O O . PHE A 1 250 ? -22.179 -6.166 15.333 1.00 90.94 250 PHE A O 1
ATOM 1895 N N . LEU A 1 251 ? -22.506 -4.881 17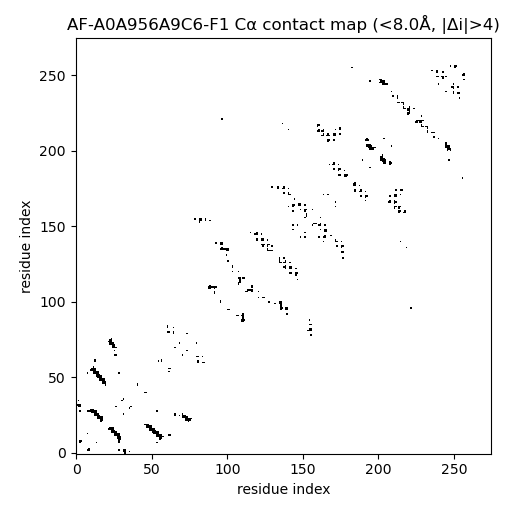.149 1.00 88.12 251 LEU A N 1
ATOM 1896 C CA . LEU A 1 251 ? -22.148 -5.924 18.118 1.00 88.12 251 LEU A CA 1
ATOM 1897 C C . LEU A 1 251 ? -23.040 -7.164 17.973 1.00 88.12 251 LEU A C 1
ATOM 1899 O O . LEU A 1 251 ? -22.543 -8.290 17.978 1.00 88.12 251 LEU A O 1
ATOM 1903 N N . ALA A 1 252 ? -24.347 -6.978 17.763 1.00 87.25 252 ALA A N 1
ATOM 1904 C CA . ALA A 1 252 ? -25.271 -8.086 17.532 1.00 87.25 252 ALA A CA 1
ATOM 1905 C C . ALA A 1 252 ? -24.934 -8.881 16.257 1.00 87.25 252 ALA A C 1
ATOM 1907 O O . ALA A 1 252 ? -25.021 -10.110 16.259 1.00 87.25 252 ALA A O 1
ATOM 1908 N N . LYS A 1 253 ? -24.511 -8.212 15.173 1.00 89.62 253 LYS A N 1
ATOM 1909 C CA . LYS A 1 253 ? -24.078 -8.875 13.927 1.00 89.62 253 LYS A CA 1
ATOM 1910 C C . LYS A 1 253 ? -22.793 -9.681 14.095 1.00 89.62 253 LYS A C 1
ATOM 1912 O O . LYS A 1 253 ? -22.633 -10.685 13.405 1.00 89.62 253 LYS A O 1
ATOM 1917 N N . LEU A 1 254 ? -21.919 -9.266 15.007 1.00 85.75 254 LEU A N 1
ATOM 1918 C CA . LEU A 1 254 ? -20.703 -9.996 15.365 1.00 85.75 254 LEU A CA 1
ATOM 1919 C C . LEU A 1 254 ? -20.945 -11.101 16.407 1.00 85.75 254 LEU A C 1
ATOM 1921 O O . LEU A 1 254 ? -20.032 -11.868 16.697 1.00 85.75 254 LEU A O 1
ATOM 1925 N N . GLY A 1 255 ? -22.158 -11.205 16.961 1.00 85.31 255 GLY A N 1
ATOM 1926 C CA . GLY A 1 255 ? -22.470 -12.144 18.043 1.00 85.31 255 GLY A CA 1
ATOM 1927 C C . GLY A 1 255 ? -21.890 -11.735 19.402 1.00 85.31 255 GLY A C 1
ATOM 1928 O O . GLY A 1 255 ? -21.787 -12.576 20.287 1.00 85.31 255 GLY A O 1
ATOM 1929 N N . LEU A 1 256 ? -21.526 -10.460 19.572 1.00 80.44 256 LEU A N 1
ATOM 1930 C CA . LEU A 1 256 ? -20.869 -9.896 20.760 1.00 80.44 256 LEU A CA 1
ATOM 1931 C C . LEU A 1 256 ? -21.836 -9.142 21.692 1.00 80.44 256 LEU A C 1
ATOM 1933 O O . LEU A 1 256 ? -21.417 -8.323 22.503 1.00 80.44 256 LEU A O 1
ATOM 1937 N N . GLY A 1 257 ? -23.144 -9.353 21.541 1.00 58.28 257 GLY A N 1
ATOM 1938 C CA . GLY A 1 257 ? -24.163 -8.562 22.232 1.00 58.28 257 GLY A CA 1
ATOM 1939 C C . GLY A 1 257 ? -24.085 -8.653 23.760 1.00 58.28 257 GLY A C 1
ATOM 1940 O O . GLY A 1 257 ? -24.104 -9.743 24.328 1.00 58.28 257 GLY A O 1
ATOM 1941 N N . VAL A 1 258 ? -24.089 -7.489 24.415 1.00 51.41 258 VAL A N 1
ATOM 1942 C CA . VAL A 1 258 ? -24.375 -7.344 25.847 1.00 51.41 258 VAL A CA 1
ATOM 1943 C C . VAL A 1 258 ? -25.847 -7.696 26.071 1.00 51.41 258 VAL A C 1
ATOM 1945 O O . VAL A 1 258 ? -26.720 -7.154 25.386 1.00 51.41 258 VAL A O 1
ATOM 1948 N N . GLU A 1 259 ? -26.142 -8.586 27.023 1.00 38.75 259 GLU A N 1
ATOM 1949 C CA . GLU A 1 259 ? -27.495 -8.727 27.566 1.00 38.75 259 GLU A CA 1
ATOM 1950 C C . GLU A 1 259 ? -27.948 -7.345 28.038 1.00 38.75 259 GLU A C 1
ATOM 1952 O O . GLU A 1 259 ? -27.484 -6.833 29.055 1.00 38.75 259 GLU A O 1
ATOM 1957 N N . THR A 1 260 ? -28.830 -6.698 27.281 1.00 39.47 260 THR A N 1
ATOM 1958 C CA . THR A 1 260 ? -29.432 -5.446 27.724 1.00 39.47 260 THR A CA 1
ATOM 1959 C C . THR A 1 260 ? -30.179 -5.770 29.017 1.00 39.47 260 THR A C 1
ATOM 1961 O O . THR A 1 260 ? -31.068 -6.633 28.988 1.00 39.47 260 THR A O 1
ATOM 1964 N N . PRO A 1 261 ? -29.870 -5.125 30.160 1.00 36.12 261 PRO A N 1
ATOM 1965 C CA . PRO A 1 261 ? -30.732 -5.234 31.317 1.00 36.12 261 PRO A CA 1
ATOM 1966 C C . PRO A 1 261 ? -32.090 -4.738 30.848 1.00 36.12 261 PRO A C 1
ATOM 1968 O O . PRO A 1 261 ? -32.218 -3.594 30.409 1.00 36.12 261 PRO A O 1
ATOM 1971 N N . ARG A 1 262 ? -33.103 -5.607 30.885 1.00 36.50 262 ARG A N 1
ATOM 1972 C CA . ARG A 1 262 ? -34.486 -5.163 30.757 1.00 36.50 262 ARG A CA 1
ATOM 1973 C C . ARG A 1 262 ? -34.666 -4.084 31.814 1.00 36.50 262 ARG A C 1
ATOM 1975 O O . ARG A 1 262 ? -34.715 -4.397 33.002 1.00 36.50 262 ARG A O 1
ATOM 1982 N N . THR A 1 263 ? -34.743 -2.829 31.392 1.00 40.28 263 THR A N 1
ATOM 1983 C CA . THR A 1 263 ? -35.278 -1.741 32.196 1.00 40.28 263 THR A CA 1
ATOM 1984 C C . THR A 1 263 ? -36.734 -2.098 32.459 1.00 40.28 263 THR A C 1
ATOM 1986 O O . THR A 1 263 ? -37.644 -1.769 31.703 1.00 40.28 263 THR A O 1
ATOM 1989 N N . GLY A 1 264 ? -36.943 -2.884 33.517 1.00 38.16 264 GLY A N 1
ATOM 1990 C CA . GLY A 1 264 ? -38.236 -3.040 34.147 1.00 38.16 264 GLY A CA 1
ATOM 1991 C C . GLY A 1 264 ? -38.695 -1.641 34.510 1.00 38.16 264 GLY A C 1
ATOM 1992 O O . GLY A 1 264 ? -38.081 -0.985 35.351 1.00 38.16 264 GLY A O 1
ATOM 1993 N N . GLY A 1 265 ? -39.711 -1.164 33.792 1.00 35.78 265 GLY A N 1
ATOM 1994 C CA . GLY A 1 265 ? -40.345 0.117 34.050 1.00 35.78 265 GLY A CA 1
ATOM 1995 C C . GLY A 1 265 ? -40.755 0.245 35.521 1.00 35.78 265 GLY A C 1
ATOM 1996 O O . GLY A 1 265 ? -40.904 -0.765 36.216 1.00 35.78 265 GLY A O 1
ATOM 1997 N N . PRO A 1 266 ? -40.916 1.483 36.010 1.00 40.09 266 PRO A N 1
ATOM 1998 C CA . PRO A 1 266 ? -41.168 1.747 37.417 1.00 40.09 266 PRO A CA 1
ATOM 1999 C C . PRO A 1 266 ? -42.392 0.962 37.886 1.00 40.09 266 PRO A C 1
ATOM 2001 O O . PRO A 1 266 ? -43.475 1.075 37.308 1.00 40.09 266 PRO A O 1
ATOM 2004 N N . ALA A 1 267 ? -42.204 0.163 38.938 1.00 43.41 267 ALA A N 1
ATOM 2005 C CA . ALA A 1 267 ? -43.300 -0.435 39.675 1.00 43.41 267 ALA A CA 1
ATOM 2006 C C . ALA A 1 267 ? -44.247 0.693 40.097 1.00 43.41 267 ALA A C 1
ATOM 2008 O O . ALA A 1 267 ? -43.871 1.587 40.856 1.00 43.41 267 ALA A O 1
ATOM 2009 N N . THR A 1 268 ? -45.460 0.667 39.551 1.00 41.53 268 THR A N 1
ATOM 2010 C CA . THR A 1 268 ? -46.562 1.512 39.994 1.00 41.53 268 THR A CA 1
ATOM 2011 C C . THR A 1 268 ? -46.701 1.348 41.509 1.00 41.53 268 THR A C 1
ATOM 2013 O O . THR A 1 268 ? -46.857 0.211 41.966 1.00 41.53 268 THR A O 1
ATOM 2016 N N . PRO A 1 269 ? -46.632 2.424 42.310 1.00 42.41 269 PRO A N 1
ATOM 2017 C CA . PRO A 1 269 ? -46.978 2.315 43.712 1.00 42.41 269 PRO A CA 1
ATOM 2018 C C . PRO A 1 269 ? -48.484 2.057 43.769 1.00 42.41 269 PRO A C 1
ATOM 2020 O O . PRO A 1 269 ? -49.283 2.890 43.342 1.00 42.41 269 PRO A O 1
ATOM 2023 N N . ALA A 1 270 ? -48.865 0.869 44.233 1.00 41.16 270 ALA A N 1
ATOM 2024 C CA . ALA A 1 270 ? -50.223 0.625 44.684 1.00 41.16 270 ALA A CA 1
ATOM 2025 C C . ALA A 1 270 ? -50.409 1.450 45.961 1.00 41.16 270 ALA A C 1
ATOM 2027 O O . ALA A 1 270 ? -49.989 1.032 47.039 1.00 41.16 270 ALA A O 1
ATOM 2028 N N . ASP A 1 271 ? -50.939 2.660 45.792 1.00 42.00 271 ASP A N 1
ATOM 2029 C CA . ASP A 1 271 ? -51.446 3.464 46.892 1.00 42.00 271 ASP A CA 1
ATOM 2030 C C . ASP A 1 271 ? -52.857 2.986 47.241 1.00 42.00 271 ASP A C 1
ATOM 2032 O O . ASP A 1 271 ? -53.711 2.748 46.382 1.00 42.00 271 ASP A O 1
ATOM 2036 N N . ASP A 1 272 ? -53.029 2.793 48.534 1.00 56.28 272 ASP A N 1
ATOM 2037 C CA . ASP A 1 272 ? -54.184 2.276 49.238 1.00 56.28 272 ASP A CA 1
ATOM 2038 C C . ASP A 1 272 ? -55.047 3.472 49.650 1.00 56.28 272 ASP A C 1
ATOM 2040 O O . ASP A 1 272 ? -54.581 4.312 50.411 1.00 56.28 272 ASP A O 1
ATOM 2044 N N . THR A 1 273 ? -56.291 3.594 49.174 1.00 50.81 273 THR A N 1
ATOM 2045 C CA . THR A 1 273 ? -57.338 4.345 49.897 1.00 50.81 273 THR A CA 1
ATOM 2046 C C . THR A 1 273 ? -58.760 4.015 49.410 1.00 50.81 273 THR A C 1
ATOM 2048 O O . THR A 1 273 ? -59.173 4.415 48.329 1.00 50.81 273 THR A O 1
ATOM 2051 N N . ARG A 1 274 ? -59.488 3.297 50.282 1.00 43.19 274 ARG A N 1
ATOM 2052 C CA . ARG A 1 274 ? -60.910 3.432 50.696 1.00 43.19 274 ARG A CA 1
ATOM 2053 C C . ARG A 1 274 ? -61.988 3.821 49.665 1.00 43.19 274 ARG A C 1
ATOM 2055 O O . ARG A 1 274 ? -62.027 4.957 49.211 1.00 43.19 274 ARG A O 1
ATOM 2062 N N . ASP A 1 275 ? -62.974 2.934 49.503 1.00 49.16 275 ASP A N 1
ATOM 2063 C CA . ASP A 1 275 ? -64.273 2.995 50.215 1.00 49.16 275 ASP A CA 1
ATOM 2064 C C . ASP A 1 275 ? -64.901 1.591 50.337 1.00 49.16 275 ASP A C 1
ATOM 2066 O O . ASP A 1 275 ? -64.772 0.796 49.376 1.00 49.16 275 ASP A O 1
#

Solvent-accessible surface area (backbone atoms only — not comparable to full-atom values): 15241 Å² total; per-residue (Å²): 102,69,23,71,79,68,69,55,79,61,70,31,34,32,39,32,30,32,64,77,79,51,23,34,30,57,42,49,30,56,52,37,50,76,70,43,86,87,80,89,71,64,90,94,54,77,84,45,81,41,79,75,41,81,40,65,57,90,44,65,65,59,58,52,50,41,60,74,45,70,72,46,65,36,74,51,59,69,60,54,50,40,52,58,76,26,38,58,23,52,52,33,46,51,48,43,52,73,30,84,69,70,68,67,74,67,43,34,34,48,44,60,35,65,83,46,22,71,70,34,45,63,46,38,55,58,16,67,75,43,60,72,92,32,20,30,50,21,25,52,50,34,42,40,62,67,55,32,45,67,55,41,50,66,54,61,49,52,73,56,54,40,47,38,29,72,30,55,68,57,34,50,52,32,67,30,70,40,60,92,51,65,70,60,26,52,60,68,29,32,71,48,25,53,56,44,78,54,97,94,41,44,32,38,40,6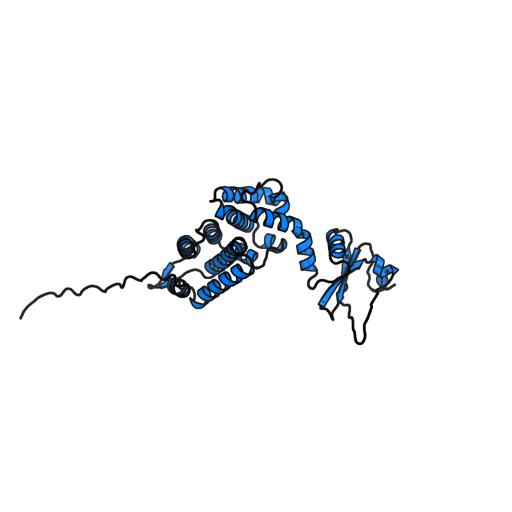0,69,36,46,56,21,40,45,33,42,49,26,61,50,29,35,74,76,68,30,62,73,54,15,54,51,52,35,51,53,49,54,50,29,47,64,74,26,71,44,27,47,66,51,26,33,47,66,72,72,64,58,74,84,73,77,78,78,74,68,82,80,76,80,84,80,85,78,90,133

Sequence (275 aa):
PLADALGLGGDGFVALYEHVRGEWILRHARELADRGLHVRLGPYEARVYLDWRFLPADDDAWSELARRLGGGGVHDLDRAYRLLVHEPARAAFLKMLAAPTFEADGDLDALVGPDLAERVAPSVAEAEALPQGDRAFGRALRLIAALGAEAAREMGVSEAAAEVLDAPAAVLEVAATAPAELPELLEAAREALGVNEHEGTVWYGQEAMDALVAALRVRWELDVGAEEAESLARKLTAAHRAAGNRYDAFLAKLGLGVETPRTGGPATPADDTRD